Protein AF-A0A2M7FEZ9-F1 (afdb_monomer)

Radius of gyration: 29.25 Å; Cα contacts (8 Å, |Δi|>4): 81; chains: 1; bounding box: 64×95×63 Å

pLDDT: mean 70.61, std 19.18, range [36.97, 94.56]

Foldseek 3Di:
DDDDDDDDDDDDDDDDDDDDDDDDDDDDDDDDDDDDDDDDDDDDPPVPDLVNVLVVVVVVLVPDDDDDDDPDDPDDVPPDLVNDDALDDADDADADDDPSLLVVLLLQQLSDALVNSVVVSVCRNVDDNVRSVVSSVVSVVRVVVLVVCCVVCVPSSVVSRVNSNVSRVVVRVVPVVVVVVVVVVVVVVVVCVVVVVD

Secondary structure (DSSP, 8-state):
-------------------------------------------------HHHHHHHHHHHHHTSPPPPP-----------TTT---S--PPP-S--S-HHHHHHHHHH-SS--HHHHHHHHHHGGG--HHHHHHHHHHHHHHHHHHHHHTTT-HHHHHHHHHHHHHHHHHHHHHHHHHHHHHHHHHHHHHHHHHTT--

Solvent-accessible surface area (backbone atoms only — not comparable to full-atom values): 12996 Å² total; per-residue (Å²): 137,83,86,85,82,91,84,90,84,89,88,83,83,84,88,82,89,85,88,88,86,86,82,89,80,91,79,87,81,82,86,82,89,83,88,82,81,91,77,89,76,79,87,79,84,69,83,67,50,74,67,55,52,38,56,46,50,54,53,54,59,74,70,55,83,85,83,80,80,88,76,85,72,91,68,62,94,73,65,49,79,87,70,60,80,75,80,71,74,82,63,85,57,86,61,88,75,63,62,69,59,48,51,51,42,58,50,67,34,70,71,59,48,60,70,56,50,51,51,51,57,72,42,50,56,78,49,51,57,70,54,52,53,52,50,50,49,51,41,53,53,48,52,54,53,50,64,56,44,35,78,80,39,46,71,62,48,41,51,42,53,54,53,28,48,51,40,44,56,49,48,44,58,44,55,60,50,50,55,52,51,52,52,53,50,54,51,52,50,53,50,36,56,75,68,67,75,113

Mean predicted aligned error: 18.32 Å

Sequence (198 aa):
MADDQQQTTQASEESNQAPQNIQSGMSTGASPVGTGGGAQQGDGSAAQTDEQEADRRVQEFLKSTPPPEPRGSAYKHTEDFSTFATAVALPGHTTIFDEKYFLYLFAGSLVLSLPEKKEILGRIPQLSQFQIDELIKILEEEKQKFDLLENEHPEQIQKMRVETKRDWDILEMEIPKQAASENANNEAEEIRKKLGLA

Structure (mmCIF, N/CA/C/O backbone):
data_AF-A0A2M7FEZ9-F1
#
_entry.id   AF-A0A2M7FEZ9-F1
#
loop_
_atom_site.group_PDB
_atom_site.id
_atom_site.type_symbol
_atom_site.label_atom_id
_atom_site.label_alt_id
_atom_site.label_comp_id
_atom_site.label_asym_id
_atom_site.label_entity_id
_atom_site.label_seq_id
_atom_site.pdbx_PDB_ins_code
_atom_site.Cartn_x
_atom_site.Cartn_y
_atom_site.Cartn_z
_atom_site.occupancy
_atom_site.B_iso_or_equiv
_atom_site.auth_seq_id
_atom_site.auth_comp_id
_atom_site.auth_asym_id
_atom_site.auth_atom_id
_atom_site.pdbx_PDB_model_num
ATOM 1 N N . MET A 1 1 ? 10.017 -63.566 42.898 1.00 39.56 1 MET A N 1
ATOM 2 C CA . MET A 1 1 ? 11.058 -64.296 42.148 1.00 39.56 1 MET A CA 1
ATOM 3 C C . MET A 1 1 ? 11.490 -63.350 41.049 1.00 39.56 1 MET A C 1
ATOM 5 O O . MET A 1 1 ? 10.703 -63.120 40.146 1.00 39.56 1 MET A O 1
ATOM 9 N N . ALA A 1 2 ? 12.441 -62.484 41.388 1.00 42.56 2 ALA A N 1
ATOM 10 C CA . ALA A 1 2 ? 13.884 -62.676 41.165 1.00 42.56 2 ALA A CA 1
ATOM 11 C C . ALA A 1 2 ? 14.206 -62.018 39.814 1.00 42.56 2 ALA A C 1
ATOM 13 O O . ALA A 1 2 ? 13.676 -62.448 38.798 1.00 42.56 2 ALA A O 1
ATOM 14 N N . ASP A 1 3 ? 14.732 -60.798 39.803 1.00 46.56 3 ASP A N 1
ATOM 15 C CA . ASP A 1 3 ? 16.127 -60.405 40.069 1.00 46.56 3 ASP A CA 1
ATOM 16 C C . ASP A 1 3 ? 16.814 -60.099 38.732 1.00 46.56 3 ASP A C 1
ATOM 18 O O . ASP A 1 3 ? 16.565 -60.764 37.729 1.00 46.56 3 ASP A O 1
ATOM 22 N N . ASP A 1 4 ? 17.710 -59.116 38.800 1.00 54.34 4 ASP A N 1
ATOM 23 C CA . ASP A 1 4 ? 18.990 -59.057 38.088 1.00 54.34 4 ASP A CA 1
ATOM 24 C C . ASP A 1 4 ? 19.235 -57.969 37.008 1.00 54.34 4 ASP A C 1
ATOM 26 O O . ASP A 1 4 ? 18.902 -58.107 35.835 1.00 54.34 4 ASP A O 1
ATOM 30 N N . GLN A 1 5 ? 19.884 -56.897 37.503 1.00 49.41 5 GLN A N 1
ATOM 31 C CA . GLN A 1 5 ? 21.116 -56.224 37.025 1.00 49.41 5 GLN A CA 1
ATOM 32 C C . GLN A 1 5 ? 21.107 -55.525 35.646 1.00 49.41 5 GLN A C 1
ATOM 34 O O . GLN A 1 5 ? 20.912 -56.133 34.606 1.00 49.41 5 GLN A O 1
ATOM 39 N N . GLN A 1 6 ? 21.217 -54.189 35.550 1.00 56.00 6 GLN A N 1
ATOM 40 C CA . GLN A 1 6 ? 22.370 -53.291 35.809 1.00 56.00 6 GLN A CA 1
ATOM 41 C C . GLN A 1 6 ? 23.677 -53.634 35.065 1.00 56.00 6 GLN 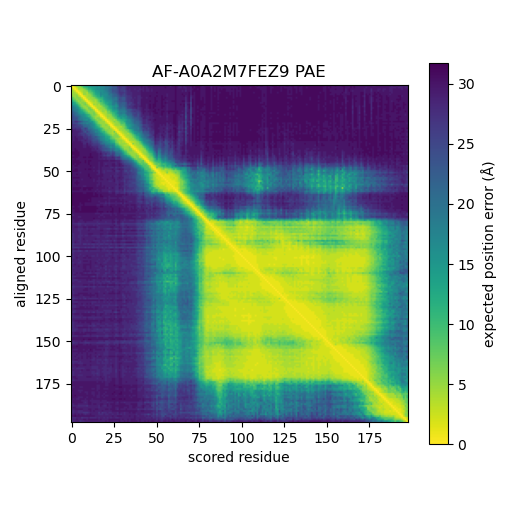A C 1
ATOM 43 O O . GLN A 1 6 ? 24.349 -54.598 35.409 1.00 56.00 6 GLN A O 1
ATOM 48 N N . GLN A 1 7 ? 24.080 -52.747 34.140 1.00 53.59 7 GLN A N 1
ATOM 49 C CA . GLN A 1 7 ? 25.462 -52.314 33.829 1.00 53.59 7 GLN A CA 1
ATOM 50 C C . GLN A 1 7 ? 25.365 -51.112 32.860 1.00 53.59 7 GLN A C 1
ATOM 52 O O . GLN A 1 7 ? 24.657 -51.183 31.863 1.00 53.59 7 GLN A O 1
ATOM 57 N N . THR A 1 8 ? 25.784 -49.900 33.243 1.00 48.91 8 THR A N 1
ATOM 58 C CA . THR A 1 8 ? 27.166 -49.369 33.272 1.00 48.91 8 THR A CA 1
ATOM 59 C C . THR A 1 8 ? 27.753 -49.144 31.880 1.00 48.91 8 THR A C 1
ATOM 61 O O . THR A 1 8 ? 28.151 -50.094 31.224 1.00 48.91 8 THR A O 1
ATOM 64 N N . THR A 1 9 ? 27.919 -47.866 31.522 1.00 54.75 9 THR A N 1
ATOM 65 C CA . THR A 1 9 ? 29.228 -47.307 31.135 1.00 54.75 9 THR A CA 1
ATOM 66 C C . THR A 1 9 ? 29.235 -45.804 31.410 1.00 54.75 9 THR A C 1
ATOM 68 O O . THR A 1 9 ? 28.528 -45.031 30.769 1.00 54.75 9 THR A O 1
ATOM 71 N N . GLN A 1 10 ? 30.022 -45.430 32.418 1.00 47.09 10 GLN A N 1
ATOM 72 C CA . GLN A 1 10 ? 30.628 -44.114 32.596 1.00 47.09 10 GLN A CA 1
ATOM 73 C C . GLN A 1 10 ? 31.884 -44.013 31.722 1.00 47.09 10 GLN A C 1
ATOM 75 O O . GLN A 1 10 ? 32.529 -45.037 31.500 1.00 47.09 10 GLN A O 1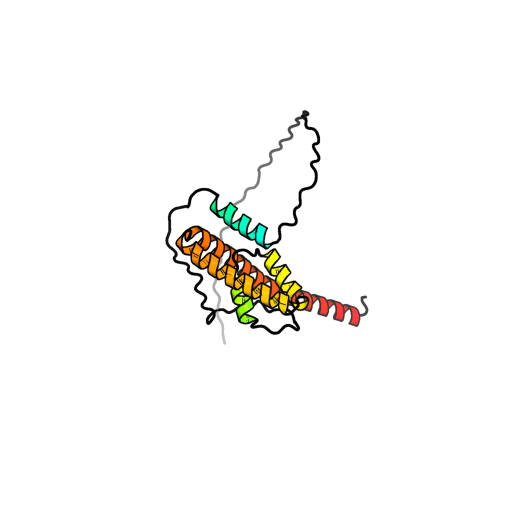
ATOM 80 N N . ALA A 1 11 ? 32.231 -42.780 31.343 1.00 52.06 11 ALA A N 1
ATOM 81 C CA . ALA A 1 11 ? 33.574 -42.188 31.187 1.00 52.06 11 ALA A CA 1
ATOM 82 C C . ALA A 1 11 ? 33.542 -41.208 30.002 1.00 52.06 11 ALA A C 1
ATOM 84 O O . ALA A 1 11 ? 32.831 -41.475 29.041 1.00 52.06 11 ALA A O 1
ATOM 85 N N . SER A 1 12 ? 34.291 -40.116 29.891 1.00 48.78 12 SER A N 1
ATOM 86 C CA . SER A 1 12 ? 35.151 -39.249 30.719 1.00 48.78 12 SER A CA 1
ATOM 87 C C . SER A 1 12 ? 35.721 -38.206 29.720 1.00 48.78 12 SER A C 1
ATOM 89 O O . SER A 1 12 ? 35.420 -38.310 28.537 1.00 48.78 12 SER A O 1
ATOM 91 N N . GLU A 1 13 ? 36.573 -37.277 30.176 1.00 54.00 13 GLU A N 1
ATOM 92 C CA . GLU A 1 13 ? 37.260 -36.178 29.442 1.00 54.00 13 GLU A CA 1
ATOM 93 C C . GLU A 1 13 ? 36.454 -34.869 29.489 1.00 54.00 13 GLU A C 1
ATOM 95 O O . GLU A 1 13 ? 35.495 -34.673 28.755 1.00 54.00 13 GLU A O 1
ATOM 100 N N . GLU A 1 14 ? 36.645 -33.934 30.422 1.00 44.28 14 GLU A N 1
ATOM 101 C CA . GLU A 1 14 ? 37.819 -33.400 31.137 1.00 44.28 14 GLU A CA 1
ATOM 102 C C . GLU A 1 14 ? 38.874 -32.698 30.261 1.00 44.28 14 GLU A C 1
ATOM 104 O O . GLU A 1 14 ? 39.523 -33.303 29.416 1.00 44.28 14 GLU A O 1
ATOM 109 N N . SER A 1 15 ? 39.099 -31.426 30.622 1.00 44.41 15 SER A N 1
ATOM 110 C CA . SER A 1 15 ? 40.274 -30.583 30.365 1.00 44.41 15 SER A CA 1
ATOM 111 C C . SER A 1 15 ? 40.301 -29.774 29.056 1.00 44.41 15 SER A C 1
ATOM 113 O O . SER A 1 15 ? 40.458 -30.315 27.971 1.00 44.41 15 SER A O 1
ATOM 115 N N . ASN A 1 16 ? 40.275 -28.435 29.134 1.00 47.28 16 ASN A N 1
ATOM 116 C CA . ASN A 1 16 ? 41.497 -27.694 29.468 1.00 47.28 16 ASN A CA 1
ATOM 117 C C . ASN A 1 16 ? 41.256 -26.187 29.711 1.00 47.28 16 ASN A C 1
ATOM 119 O O . ASN A 1 16 ? 40.404 -25.553 29.094 1.00 47.28 16 ASN A O 1
ATOM 123 N N . GLN A 1 17 ? 42.046 -25.633 30.629 1.00 44.25 17 GLN A N 1
ATOM 124 C CA . GLN A 1 17 ? 42.119 -24.226 31.037 1.00 44.25 17 GLN A CA 1
ATOM 125 C C . GLN A 1 17 ? 42.827 -23.338 29.998 1.00 44.25 17 GLN A C 1
ATOM 127 O O . GLN A 1 17 ? 43.758 -23.796 29.344 1.00 44.25 17 GLN A O 1
ATOM 132 N N . ALA A 1 18 ? 42.498 -22.039 29.960 1.00 46.28 18 ALA A N 1
ATOM 133 C CA . ALA A 1 18 ? 43.394 -20.959 30.426 1.00 46.28 18 ALA A CA 1
ATOM 134 C C . ALA A 1 18 ? 42.791 -19.549 30.188 1.00 46.28 18 ALA A C 1
ATOM 136 O O . ALA A 1 18 ? 42.206 -19.304 29.133 1.00 46.28 18 ALA A O 1
ATOM 137 N N . PRO A 1 19 ? 42.954 -18.604 31.137 1.00 63.44 19 PRO A N 1
ATOM 138 C CA . PRO A 1 19 ? 42.635 -17.184 30.980 1.00 63.44 19 PRO A CA 1
ATOM 139 C C . PRO A 1 19 ? 43.884 -16.340 30.637 1.00 63.44 19 PRO A C 1
ATOM 141 O O . PRO A 1 19 ? 44.995 -16.863 30.624 1.00 63.44 19 PRO A O 1
ATOM 144 N N . GLN A 1 20 ? 43.670 -15.018 30.510 1.00 46.47 20 GLN A N 1
ATOM 145 C CA . GLN A 1 20 ? 44.625 -13.884 30.492 1.00 46.47 20 GLN A CA 1
ATOM 146 C C . GLN A 1 20 ? 44.854 -13.246 29.108 1.00 46.47 20 GLN A C 1
ATOM 148 O O . GLN A 1 20 ? 45.553 -13.798 28.268 1.00 46.47 20 GLN A O 1
ATOM 153 N N . ASN A 1 21 ? 44.390 -12.002 28.936 1.00 45.38 21 ASN A N 1
ATOM 154 C CA . ASN A 1 21 ? 45.328 -10.917 28.644 1.00 45.38 21 ASN A CA 1
ATOM 155 C C . ASN A 1 21 ? 44.764 -9.555 29.088 1.00 45.38 21 ASN A C 1
ATOM 157 O O . ASN A 1 21 ? 43.693 -9.133 28.658 1.00 45.38 21 ASN A O 1
ATOM 161 N N . ILE A 1 22 ? 45.518 -8.889 29.958 1.00 50.81 22 ILE A N 1
ATOM 162 C CA . ILE A 1 22 ? 45.358 -7.502 30.388 1.00 50.81 22 ILE A CA 1
ATOM 163 C C . ILE A 1 22 ? 46.328 -6.689 29.536 1.00 50.81 22 ILE A C 1
ATOM 165 O O . ILE A 1 22 ? 47.523 -6.967 29.591 1.00 50.81 22 ILE A O 1
ATOM 169 N N . GLN A 1 23 ? 45.880 -5.631 28.852 1.00 48.75 23 GLN A N 1
ATOM 170 C CA . GLN A 1 23 ? 46.795 -4.516 28.609 1.00 48.75 23 GLN A CA 1
ATOM 171 C C . GLN A 1 23 ? 46.099 -3.160 28.523 1.00 48.75 23 GLN A C 1
ATOM 173 O O . GLN A 1 23 ? 45.299 -2.872 27.637 1.00 48.75 23 GLN A O 1
ATOM 178 N N . SER A 1 24 ? 46.472 -2.339 29.498 1.00 49.28 24 SER A N 1
ATOM 179 C CA . SER A 1 24 ? 46.269 -0.906 29.614 1.00 49.28 24 SER A CA 1
ATOM 180 C C . SER A 1 24 ? 46.790 -0.129 28.405 1.00 49.28 24 SER A C 1
ATOM 182 O O . SER A 1 24 ? 47.859 -0.424 27.875 1.00 49.28 24 SER A O 1
ATOM 184 N N . GLY A 1 25 ? 46.092 0.956 28.077 1.00 44.44 25 GLY A N 1
ATOM 185 C CA . GLY A 1 25 ? 46.568 1.999 27.175 1.00 44.44 25 GLY A CA 1
ATOM 186 C C . GLY A 1 25 ? 45.874 3.323 27.472 1.00 44.44 25 GLY A C 1
ATOM 187 O O . GLY A 1 25 ? 44.939 3.705 26.781 1.00 44.44 25 GLY A O 1
ATOM 188 N N . MET A 1 26 ? 46.323 4.015 28.521 1.00 49.19 26 MET A N 1
ATOM 189 C CA . MET A 1 26 ? 46.139 5.462 28.637 1.00 49.19 26 MET A CA 1
ATOM 190 C C . MET A 1 26 ? 47.028 6.132 27.584 1.00 49.19 26 MET A C 1
ATOM 192 O O . MET A 1 26 ? 48.232 5.886 27.569 1.00 49.19 26 MET A O 1
ATOM 196 N N . SER A 1 27 ? 46.470 7.002 26.743 1.00 55.84 27 SER A N 1
ATOM 197 C CA . SER A 1 27 ? 47.266 8.025 26.064 1.00 55.84 27 SER A CA 1
ATOM 198 C C . SER A 1 27 ? 46.452 9.299 25.876 1.00 55.84 27 SER A C 1
ATOM 200 O O . SER A 1 27 ? 45.392 9.323 25.255 1.00 55.84 27 SER A O 1
ATOM 202 N N . THR A 1 28 ? 46.981 10.341 26.497 1.00 58.78 28 THR A N 1
ATOM 203 C CA . THR A 1 28 ? 46.600 11.747 26.461 1.00 58.78 28 THR A CA 1
ATOM 204 C C . THR A 1 28 ? 46.880 12.370 25.096 1.00 58.78 28 THR A C 1
ATOM 206 O O . THR A 1 28 ? 47.939 12.120 24.523 1.00 58.78 28 THR A O 1
ATOM 209 N N . GLY A 1 29 ? 46.031 13.286 24.632 1.00 41.97 29 GLY A N 1
ATOM 210 C CA . GLY A 1 29 ? 46.386 14.138 23.497 1.00 41.97 29 GLY A CA 1
ATOM 211 C C . GLY A 1 29 ? 45.327 15.182 23.192 1.00 41.97 29 GLY A C 1
ATOM 212 O O . GLY A 1 29 ? 44.254 14.854 22.712 1.00 41.97 29 GLY A O 1
ATOM 213 N N . ALA A 1 30 ? 45.642 16.428 23.524 1.00 42.06 30 ALA A N 1
ATOM 214 C CA . ALA A 1 30 ? 44.802 17.605 23.398 1.00 42.06 30 ALA A CA 1
ATOM 215 C C . ALA A 1 30 ? 44.477 18.008 21.945 1.00 42.06 30 ALA A C 1
ATOM 217 O O . ALA A 1 30 ? 45.169 17.634 21.000 1.00 42.06 30 ALA A O 1
ATOM 218 N N . SER A 1 31 ? 43.429 18.829 21.835 1.00 46.53 31 SER A N 1
ATOM 219 C CA . SER A 1 31 ? 42.925 19.564 20.667 1.00 46.53 31 SER A CA 1
ATOM 220 C C . SER A 1 31 ? 44.004 20.303 19.856 1.00 46.53 31 SER A C 1
ATOM 222 O O . SER A 1 31 ? 45.073 20.618 20.382 1.00 46.53 31 SER A O 1
ATOM 224 N N . PRO A 1 32 ? 43.679 20.729 18.619 1.00 54.25 32 PRO A N 1
ATOM 225 C CA . PRO A 1 32 ? 43.271 22.132 18.484 1.00 54.25 32 PRO A CA 1
ATOM 226 C C . PRO A 1 32 ? 42.167 22.425 17.445 1.00 54.25 32 PRO A C 1
ATOM 228 O O . PRO A 1 32 ? 42.079 21.816 16.388 1.00 54.25 32 PRO A O 1
ATOM 231 N N . VAL A 1 33 ? 41.353 23.415 17.824 1.00 49.81 33 VAL A N 1
ATOM 232 C CA . VAL A 1 33 ? 40.799 24.554 17.065 1.00 49.81 33 VAL A CA 1
ATOM 233 C C . VAL A 1 33 ? 40.718 24.485 15.522 1.00 49.81 33 VAL A C 1
ATOM 235 O O . VAL A 1 33 ? 41.714 24.324 14.825 1.00 49.81 33 VAL A O 1
ATOM 238 N N . GLY A 1 34 ? 39.525 24.773 14.995 1.00 41.41 34 GLY A N 1
ATOM 239 C CA . GLY A 1 34 ? 39.291 25.178 13.602 1.00 41.41 34 GLY A CA 1
ATOM 240 C C . GLY A 1 34 ? 37.789 25.191 13.290 1.00 41.41 34 GLY A C 1
ATOM 241 O O . GLY A 1 34 ? 37.184 24.135 13.210 1.00 41.41 34 GLY A O 1
ATOM 242 N N . THR A 1 35 ? 37.106 26.336 13.372 1.00 41.91 35 THR A N 1
ATOM 243 C CA . THR A 1 35 ? 36.870 27.299 12.271 1.00 41.91 35 THR A CA 1
ATOM 244 C C . THR A 1 35 ? 35.578 27.003 11.499 1.00 41.91 35 THR A C 1
ATOM 246 O O . THR A 1 35 ? 35.435 25.946 10.902 1.00 41.91 35 THR A O 1
ATOM 249 N N . GLY A 1 36 ? 34.689 28.005 11.451 1.00 40.25 36 GLY A N 1
ATOM 250 C CA . GLY A 1 36 ? 33.499 28.065 10.591 1.00 40.25 36 GLY A CA 1
ATOM 251 C C . GLY A 1 36 ? 32.216 28.039 11.424 1.00 40.25 36 GLY A C 1
ATOM 252 O O . GLY A 1 36 ? 31.810 26.988 11.889 1.00 40.25 36 GLY A O 1
ATOM 253 N N . GLY A 1 37 ? 31.575 29.156 11.762 1.00 39.09 37 GLY A N 1
ATOM 254 C CA . GLY A 1 37 ? 31.241 30.261 10.867 1.00 39.09 37 GLY A CA 1
ATOM 255 C C . GLY A 1 37 ? 29.864 29.969 10.284 1.00 39.09 37 GLY A C 1
ATOM 256 O O . GLY A 1 37 ? 29.754 29.300 9.263 1.00 39.09 37 GLY A O 1
ATOM 257 N N . GLY A 1 38 ? 28.827 30.406 11.000 1.00 41.25 38 GLY A N 1
ATOM 258 C CA . GLY A 1 38 ? 27.440 30.202 10.617 1.00 41.25 38 GLY A CA 1
ATOM 259 C C . GLY A 1 38 ? 27.110 30.840 9.273 1.00 41.25 38 GLY A C 1
ATOM 260 O O . GLY A 1 38 ? 27.462 31.986 9.006 1.00 41.25 38 GLY A O 1
ATOM 261 N N . ALA A 1 39 ? 26.366 30.096 8.467 1.00 43.09 39 ALA A N 1
ATOM 262 C CA . ALA A 1 39 ? 25.491 30.638 7.448 1.00 43.09 39 ALA A CA 1
ATOM 263 C C . ALA A 1 39 ? 24.158 29.905 7.587 1.00 43.09 39 ALA A C 1
ATOM 265 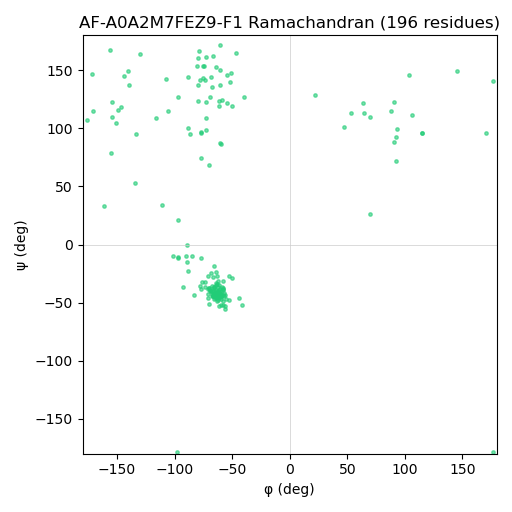O O . ALA A 1 39 ? 23.964 28.791 7.111 1.00 43.09 39 ALA A O 1
ATOM 266 N N . GLN A 1 40 ? 23.265 30.548 8.328 1.00 42.72 40 GLN A N 1
ATOM 267 C CA . GLN A 1 40 ? 21.849 30.251 8.357 1.00 42.72 40 GLN A CA 1
ATOM 268 C C . GLN A 1 40 ? 21.260 30.750 7.030 1.00 42.72 40 GLN A C 1
ATOM 270 O O . GLN A 1 40 ? 21.033 31.943 6.853 1.00 42.72 40 GLN A O 1
ATOM 275 N N . GLN A 1 41 ? 21.075 29.835 6.082 1.00 40.31 41 GLN A N 1
ATOM 276 C CA . GLN A 1 41 ? 20.067 29.935 5.027 1.00 40.31 41 GLN A CA 1
ATOM 277 C C . GLN A 1 41 ? 18.983 28.932 5.450 1.00 40.31 41 GLN A C 1
ATOM 279 O O . GLN A 1 41 ? 19.279 27.764 5.658 1.00 40.31 41 GLN A O 1
ATOM 284 N N . GLY A 1 42 ? 17.758 29.324 5.777 1.00 36.97 42 GLY A N 1
ATOM 285 C CA . GLY A 1 42 ? 16.975 30.340 5.091 1.00 36.97 42 GLY A CA 1
ATOM 286 C C . GLY A 1 42 ? 16.125 29.637 4.045 1.00 36.97 42 GLY A C 1
ATOM 287 O O . GLY A 1 42 ? 16.437 29.711 2.867 1.00 36.97 42 GLY A O 1
ATOM 288 N N . ASP A 1 43 ? 15.126 28.920 4.557 1.00 41.69 43 ASP A N 1
ATOM 289 C CA . ASP A 1 43 ? 13.797 28.721 3.985 1.00 41.69 43 ASP A CA 1
ATOM 290 C C . ASP A 1 43 ? 13.703 28.353 2.496 1.00 41.69 43 ASP A C 1
ATOM 292 O O . ASP A 1 43 ? 13.777 29.183 1.590 1.00 41.69 43 ASP A O 1
ATOM 296 N N . GLY A 1 44 ? 13.481 27.063 2.275 1.00 40.09 44 GLY A N 1
ATOM 297 C CA . GLY A 1 44 ? 13.122 26.492 0.989 1.00 40.09 44 GLY A CA 1
ATOM 298 C C . GLY A 1 44 ? 12.502 25.111 1.155 1.00 40.09 44 GLY A C 1
ATOM 299 O O . GLY A 1 44 ? 12.708 24.256 0.301 1.00 40.09 44 GLY A O 1
ATOM 300 N N . SER A 1 45 ? 11.769 24.862 2.248 1.00 40.88 45 SER A N 1
ATOM 301 C CA . SER A 1 45 ? 10.876 23.702 2.315 1.00 40.88 45 SER A CA 1
ATOM 302 C C . SER A 1 45 ? 9.635 24.043 1.504 1.00 40.88 45 SER A C 1
ATOM 304 O O . SER A 1 45 ? 8.567 24.334 2.038 1.00 40.88 45 SER A O 1
ATOM 306 N N . ALA A 1 46 ? 9.796 24.028 0.180 1.00 46.97 46 ALA A N 1
ATOM 307 C CA . ALA A 1 46 ? 8.685 23.687 -0.681 1.00 46.97 46 ALA A CA 1
ATOM 308 C C . ALA A 1 46 ? 8.121 22.383 -0.116 1.00 46.97 46 ALA A C 1
ATOM 310 O O . ALA A 1 46 ? 8.857 21.406 0.026 1.00 46.97 46 ALA A O 1
ATOM 311 N N . ALA A 1 47 ? 6.857 22.407 0.294 1.00 49.38 47 ALA A N 1
ATOM 312 C CA . ALA A 1 47 ? 6.110 21.200 0.575 1.00 49.38 47 ALA A CA 1
ATOM 313 C C . ALA A 1 47 ? 6.077 20.392 -0.731 1.00 49.38 47 ALA A C 1
ATOM 315 O O . ALA A 1 47 ? 5.191 20.580 -1.562 1.00 49.38 47 ALA A O 1
ATOM 316 N N . GLN A 1 48 ? 7.117 19.585 -0.954 1.00 46.31 48 GLN A N 1
ATOM 317 C CA . GLN A 1 48 ? 7.093 18.505 -1.920 1.00 46.31 48 GLN A CA 1
ATOM 318 C C . GLN A 1 48 ? 5.988 17.586 -1.434 1.00 46.31 48 GLN A C 1
ATOM 320 O O . GLN A 1 48 ? 6.014 17.113 -0.299 1.00 46.31 48 GLN A O 1
ATOM 325 N N . THR A 1 49 ? 4.975 17.416 -2.268 1.00 52.47 49 THR A N 1
ATOM 326 C CA . THR A 1 49 ? 3.978 16.382 -2.043 1.00 52.47 49 THR A CA 1
ATOM 327 C C . THR A 1 49 ? 4.687 15.030 -2.048 1.00 52.47 49 THR A C 1
ATOM 329 O O . THR A 1 49 ? 5.702 14.866 -2.730 1.00 52.47 49 THR A O 1
ATOM 332 N N . ASP A 1 50 ? 4.162 14.061 -1.302 1.00 48.34 50 ASP A N 1
ATOM 333 C CA . ASP A 1 50 ? 4.748 12.717 -1.186 1.00 48.34 50 ASP A CA 1
ATOM 334 C C . ASP A 1 50 ? 4.989 12.064 -2.570 1.00 48.34 50 ASP A C 1
ATOM 336 O O . ASP A 1 50 ? 5.943 11.313 -2.765 1.00 48.34 50 ASP A O 1
ATOM 340 N N . GLU A 1 51 ? 4.206 12.455 -3.582 1.00 47.56 51 GLU A N 1
ATOM 341 C CA . GLU A 1 51 ? 4.370 12.070 -4.992 1.00 47.56 51 GLU A CA 1
ATOM 342 C C . GLU A 1 51 ? 5.658 12.605 -5.651 1.00 47.56 51 GLU A C 1
ATOM 344 O O . GLU A 1 51 ? 6.285 11.918 -6.455 1.00 47.56 51 GLU A O 1
ATOM 349 N N . GLN A 1 52 ? 6.095 13.824 -5.322 1.00 51.84 52 GLN A N 1
ATOM 350 C CA . GLN A 1 52 ? 7.332 14.392 -5.875 1.00 51.84 52 GLN A CA 1
ATOM 351 C C . GLN A 1 52 ? 8.578 13.791 -5.225 1.00 51.84 52 GLN A C 1
ATOM 353 O O . GLN A 1 52 ? 9.618 13.667 -5.875 1.00 51.84 52 GLN A O 1
ATOM 358 N N . GLU A 1 53 ? 8.484 13.422 -3.948 1.00 57.94 53 GLU A N 1
ATOM 359 C CA . GLU A 1 53 ? 9.553 12.716 -3.241 1.00 57.94 53 GLU A CA 1
ATOM 360 C C . GLU A 1 53 ? 9.706 11.289 -3.787 1.00 57.94 53 GLU A C 1
ATOM 362 O O . GLU A 1 53 ? 10.823 10.840 -4.041 1.00 57.94 53 GLU A O 1
ATOM 367 N N . ALA A 1 54 ? 8.593 10.613 -4.077 1.00 52.25 54 ALA A N 1
ATOM 368 C CA . ALA A 1 54 ? 8.557 9.316 -4.744 1.00 52.25 54 ALA A CA 1
ATOM 369 C C . ALA A 1 54 ? 9.267 9.316 -6.106 1.00 52.25 54 ALA A C 1
ATOM 371 O O . ALA A 1 54 ? 10.210 8.548 -6.323 1.00 52.25 54 ALA A O 1
ATOM 372 N N . ASP A 1 55 ? 8.867 10.221 -7.002 1.00 58.91 55 ASP A N 1
ATOM 373 C CA . ASP A 1 55 ? 9.468 10.352 -8.332 1.00 58.91 55 ASP A CA 1
ATOM 374 C C . ASP A 1 55 ? 10.957 10.695 -8.243 1.00 58.91 55 ASP A C 1
ATOM 376 O O . ASP A 1 55 ? 11.783 10.185 -9.008 1.00 58.91 55 ASP A O 1
ATOM 380 N N . ARG A 1 56 ? 11.336 11.535 -7.275 1.00 67.31 56 ARG A N 1
ATOM 381 C CA . ARG A 1 56 ? 12.735 11.865 -7.023 1.00 67.31 56 ARG A CA 1
ATOM 382 C C . ARG A 1 56 ? 13.519 10.655 -6.528 1.00 67.31 56 ARG A C 1
ATOM 384 O O . ARG A 1 56 ? 14.625 10.451 -7.016 1.00 67.31 56 ARG A O 1
ATOM 391 N N . ARG A 1 57 ? 12.973 9.839 -5.624 1.00 64.69 57 ARG A N 1
ATOM 392 C CA . ARG A 1 57 ? 13.623 8.612 -5.129 1.00 64.69 57 ARG A CA 1
ATOM 393 C C . ARG A 1 57 ? 13.844 7.609 -6.253 1.00 64.69 57 ARG A C 1
ATOM 395 O O . ARG A 1 57 ? 14.946 7.075 -6.365 1.00 64.69 57 ARG A O 1
ATOM 402 N N . VAL A 1 58 ? 12.860 7.433 -7.137 1.00 63.50 58 VAL A N 1
ATOM 403 C CA . VAL A 1 58 ? 13.016 6.628 -8.357 1.00 63.50 58 VAL A CA 1
ATOM 404 C C . VAL A 1 58 ? 14.136 7.207 -9.222 1.00 63.50 58 VAL A C 1
ATOM 406 O O . VAL A 1 58 ? 15.089 6.506 -9.554 1.00 63.50 58 VAL A O 1
ATOM 409 N N . GLN A 1 59 ? 14.102 8.505 -9.524 1.00 64.12 59 GLN A N 1
ATOM 410 C CA . GLN A 1 59 ? 15.128 9.139 -10.352 1.00 64.12 59 GLN A CA 1
ATOM 411 C C . GLN A 1 59 ? 16.532 9.144 -9.737 1.00 64.12 59 GLN A C 1
ATOM 413 O O . GLN A 1 59 ? 17.515 9.071 -10.470 1.00 64.12 59 GLN A O 1
ATOM 418 N N . GLU A 1 60 ? 16.657 9.272 -8.422 1.00 64.94 60 GLU A N 1
ATOM 419 C CA . GLU A 1 60 ? 17.931 9.283 -7.703 1.00 64.94 60 GLU A CA 1
ATOM 420 C C . GLU A 1 60 ? 18.538 7.877 -7.638 1.00 64.94 60 GLU A C 1
ATOM 422 O O . GLU A 1 60 ? 19.744 7.710 -7.838 1.00 64.94 60 GLU A O 1
ATOM 427 N N . PHE A 1 61 ? 17.695 6.853 -7.491 1.00 58.41 61 PHE A N 1
ATOM 428 C CA . PHE A 1 61 ? 18.102 5.454 -7.571 1.00 58.41 61 PHE A CA 1
ATOM 429 C C . PHE A 1 61 ? 18.548 5.057 -8.988 1.00 58.41 61 PHE A C 1
ATOM 431 O O . PHE A 1 61 ? 19.573 4.393 -9.141 1.00 58.41 61 PHE A O 1
ATOM 438 N N . LEU A 1 62 ? 17.852 5.534 -10.030 1.00 59.00 62 LEU A N 1
ATOM 439 C CA . LEU A 1 62 ? 18.237 5.331 -11.435 1.00 59.00 62 LEU A CA 1
ATOM 440 C C . LEU A 1 62 ? 19.578 6.005 -11.802 1.00 59.00 62 LEU A C 1
ATOM 442 O O . LEU A 1 62 ? 20.235 5.582 -12.751 1.00 59.00 62 LEU A O 1
ATOM 446 N N . LYS A 1 63 ? 19.996 7.048 -11.067 1.00 64.94 63 LYS A N 1
ATOM 447 C CA . LYS A 1 63 ? 21.215 7.839 -11.338 1.00 64.94 63 LYS A CA 1
ATOM 448 C C . LYS A 1 63 ? 22.485 7.315 -10.649 1.00 64.94 63 LYS A C 1
ATOM 450 O O . LYS A 1 63 ? 23.571 7.796 -10.975 1.00 64.94 63 LYS A O 1
ATOM 455 N N . SER A 1 64 ? 22.389 6.352 -9.728 1.00 46.75 64 SER A N 1
ATOM 456 C CA . SER A 1 64 ? 23.559 5.743 -9.068 1.00 46.75 64 SER A CA 1
ATOM 457 C C . SER A 1 64 ? 24.115 4.537 -9.860 1.00 46.75 64 SER A C 1
ATOM 459 O O . SER A 1 64 ? 23.373 3.803 -10.499 1.00 46.75 64 SER A O 1
ATOM 461 N N . THR A 1 65 ? 25.444 4.385 -9.854 1.00 51.09 65 THR A N 1
ATOM 462 C CA . THR A 1 65 ? 26.365 3.615 -10.738 1.00 51.09 65 THR A CA 1
ATOM 463 C C . THR A 1 65 ? 26.178 2.069 -10.828 1.00 51.09 65 THR A C 1
ATOM 465 O O . THR A 1 65 ? 25.357 1.517 -10.102 1.00 51.09 65 THR A O 1
ATOM 468 N N . PRO A 1 66 ? 26.882 1.359 -11.759 1.00 58.56 66 PRO A N 1
ATOM 469 C CA . PRO A 1 66 ? 26.334 0.315 -12.640 1.00 58.56 66 PRO A CA 1
ATOM 470 C C . PRO A 1 66 ? 26.130 -1.069 -11.988 1.00 58.56 66 PRO A C 1
ATOM 472 O O . PRO A 1 66 ? 26.662 -1.332 -10.906 1.00 58.56 66 PRO A O 1
ATOM 475 N N . PRO A 1 67 ? 25.389 -1.972 -12.662 1.00 60.75 67 PRO A N 1
ATOM 476 C CA . PRO A 1 67 ? 24.853 -3.184 -12.058 1.00 60.75 67 PRO A CA 1
ATOM 477 C C . PRO A 1 67 ? 25.912 -4.280 -11.848 1.00 60.75 67 PRO A C 1
ATOM 479 O O . PRO A 1 67 ? 26.785 -4.461 -12.702 1.00 60.75 67 PRO A O 1
ATOM 482 N N . PRO A 1 68 ? 25.843 -5.057 -10.752 1.00 53.78 68 PRO A N 1
ATOM 483 C CA . PRO A 1 68 ? 26.522 -6.346 -10.676 1.00 53.78 68 PRO A CA 1
ATOM 484 C C . PRO A 1 68 ? 25.878 -7.350 -11.650 1.00 53.78 68 PRO A C 1
ATOM 486 O O . PRO A 1 68 ? 24.658 -7.446 -11.717 1.00 53.78 68 PRO A O 1
ATOM 489 N N . GLU A 1 69 ? 26.708 -8.103 -12.382 1.00 44.78 69 GLU A N 1
ATOM 490 C CA . GLU A 1 69 ? 26.288 -9.040 -13.437 1.00 44.78 69 GLU A CA 1
ATOM 491 C C . GLU A 1 69 ? 25.181 -10.034 -13.023 1.00 44.78 69 GLU A C 1
ATOM 493 O O . GLU A 1 69 ? 25.152 -10.515 -11.880 1.00 44.78 69 GLU A O 1
ATOM 498 N N . PRO A 1 70 ? 24.310 -10.430 -13.974 1.00 55.28 70 PRO A N 1
ATOM 499 C CA . PRO A 1 70 ? 23.094 -11.167 -13.681 1.00 55.28 70 PRO A CA 1
ATOM 500 C C . PRO A 1 70 ? 23.396 -12.616 -13.298 1.00 55.28 70 PRO A C 1
ATOM 502 O O . PRO A 1 70 ? 23.691 -13.470 -14.137 1.00 55.28 70 PRO A O 1
ATOM 505 N N . ARG A 1 71 ? 23.213 -12.946 -12.017 1.00 42.50 71 ARG A N 1
ATOM 506 C CA . ARG A 1 71 ? 22.852 -14.314 -11.629 1.00 42.50 71 ARG A CA 1
ATOM 507 C C . ARG A 1 71 ? 21.342 -14.399 -11.658 1.00 42.50 71 ARG A C 1
ATOM 509 O O . ARG A 1 71 ? 20.668 -13.894 -10.768 1.00 42.50 71 ARG A O 1
ATOM 516 N N . GLY A 1 72 ? 20.859 -14.973 -12.757 1.00 46.25 72 GLY A N 1
ATOM 517 C CA . GLY A 1 72 ? 19.459 -15.023 -13.132 1.00 46.25 72 GLY A CA 1
ATOM 518 C C . GLY A 1 72 ? 18.515 -15.276 -11.965 1.00 46.25 72 GLY A C 1
ATOM 519 O O . GLY A 1 72 ? 18.627 -16.262 -11.243 1.00 46.25 72 GLY A O 1
ATOM 520 N N . SER A 1 73 ? 17.534 -14.394 -11.858 1.00 39.81 73 SER A N 1
ATOM 521 C CA . SER A 1 73 ? 16.234 -14.730 -11.318 1.00 39.81 73 SER A CA 1
ATOM 522 C C . SER A 1 73 ? 15.221 -13.811 -11.978 1.00 39.81 73 SER A C 1
ATOM 524 O O . SER A 1 73 ? 15.150 -12.628 -11.657 1.00 39.81 73 SER A O 1
ATOM 526 N N . ALA A 1 74 ? 14.451 -14.361 -12.916 1.00 41.28 74 ALA A N 1
ATOM 527 C CA . ALA A 1 74 ? 13.256 -13.731 -13.461 1.00 41.28 74 ALA A CA 1
ATOM 528 C C . ALA A 1 74 ? 12.168 -13.722 -12.378 1.00 41.28 74 ALA A C 1
ATOM 530 O O . ALA A 1 74 ? 11.191 -14.463 -12.443 1.00 41.28 74 ALA A O 1
ATOM 531 N N . TYR A 1 75 ? 12.371 -12.930 -11.333 1.00 38.25 75 TYR A N 1
ATOM 532 C CA . TYR A 1 75 ? 11.302 -12.599 -10.412 1.00 38.25 75 TYR A CA 1
ATOM 533 C C . TYR A 1 75 ? 10.449 -11.551 -11.111 1.00 38.25 75 TYR A C 1
ATOM 535 O O . TYR A 1 75 ? 10.741 -10.365 -11.130 1.00 38.25 75 TYR A O 1
ATOM 543 N N . LYS A 1 76 ? 9.382 -12.025 -11.730 1.00 47.44 76 LYS A N 1
ATOM 544 C CA . LYS A 1 76 ? 8.221 -11.184 -11.960 1.00 47.44 76 LYS A CA 1
ATOM 545 C C . LYS A 1 76 ? 7.481 -11.125 -10.629 1.00 47.44 76 LYS A C 1
ATOM 547 O O . LYS A 1 76 ? 7.421 -12.144 -9.936 1.00 47.44 76 LYS A O 1
ATOM 552 N N . HIS A 1 77 ? 6.927 -9.976 -10.258 1.00 47.00 77 HIS A N 1
ATOM 553 C CA . HIS A 1 77 ? 5.923 -9.904 -9.195 1.00 47.00 77 HIS A CA 1
ATOM 554 C C . HIS A 1 77 ? 4.729 -10.760 -9.642 1.00 47.00 77 HIS A C 1
ATOM 556 O O . HIS A 1 77 ? 3.860 -10.315 -10.378 1.00 47.00 77 HIS A O 1
ATOM 562 N N . THR A 1 78 ? 4.805 -12.050 -9.328 1.00 46.53 78 THR A N 1
ATOM 563 C CA . THR A 1 78 ? 3.945 -13.141 -9.812 1.00 46.53 78 THR A CA 1
ATOM 564 C C . THR A 1 78 ? 3.088 -13.656 -8.680 1.00 46.53 78 THR A C 1
ATOM 566 O O . THR A 1 78 ? 2.766 -14.836 -8.609 1.00 46.53 78 THR A O 1
ATOM 569 N N . GLU A 1 79 ? 2.692 -12.763 -7.784 1.00 59.16 79 GLU A N 1
ATOM 570 C CA . GLU A 1 79 ? 1.440 -13.010 -7.104 1.00 59.16 79 GLU A CA 1
ATOM 571 C C . GLU A 1 79 ? 0.372 -12.413 -7.999 1.00 59.16 79 GLU A C 1
ATOM 573 O O . GLU A 1 79 ? 0.117 -11.208 -8.018 1.00 59.16 79 GLU A O 1
ATOM 578 N N . ASP A 1 80 ? -0.197 -13.283 -8.830 1.00 71.69 80 ASP A N 1
ATOM 579 C CA . ASP A 1 80 ? -1.482 -12.991 -9.431 1.00 71.69 80 ASP A CA 1
ATOM 580 C C . ASP A 1 80 ? -2.433 -12.614 -8.292 1.00 71.69 80 ASP A C 1
ATOM 582 O O . ASP A 1 80 ? -2.440 -13.241 -7.229 1.00 71.69 80 ASP A O 1
ATOM 586 N N . PHE A 1 81 ? -3.273 -11.604 -8.505 1.00 81.31 81 PHE A N 1
ATOM 587 C CA . PHE A 1 81 ? -4.254 -11.177 -7.504 1.00 81.31 81 PHE A CA 1
ATOM 588 C C . PHE A 1 81 ? -5.099 -12.351 -6.951 1.00 81.31 81 PHE A C 1
ATOM 590 O O . PHE A 1 81 ? -5.533 -12.357 -5.794 1.00 81.31 81 PHE A O 1
ATOM 597 N N . SER A 1 82 ? -5.295 -13.397 -7.762 1.00 79.50 82 SER A N 1
ATOM 598 C CA . SER A 1 82 ? -5.964 -14.635 -7.362 1.00 79.50 82 SER A CA 1
ATOM 599 C C . SER A 1 82 ? -5.247 -15.410 -6.254 1.00 79.50 82 SER A C 1
ATOM 601 O O . SER A 1 82 ? -5.923 -16.029 -5.436 1.00 79.50 82 SER A O 1
ATOM 603 N N . THR A 1 83 ? -3.913 -15.389 -6.212 1.00 82.19 83 THR A N 1
ATOM 604 C CA . THR A 1 83 ? -3.098 -16.103 -5.214 1.00 82.19 83 THR A CA 1
ATOM 605 C C . THR A 1 83 ? -2.667 -15.221 -4.050 1.00 82.19 83 THR A C 1
ATOM 607 O O . THR A 1 83 ? -2.195 -15.757 -3.053 1.00 82.19 83 THR A O 1
ATOM 610 N N . PHE A 1 84 ? -2.850 -13.900 -4.152 1.00 84.81 84 PHE A N 1
ATOM 611 C CA . PHE A 1 84 ? -2.523 -12.972 -3.075 1.00 84.81 84 PHE A CA 1
ATOM 612 C C . PHE A 1 84 ? -3.296 -13.314 -1.795 1.00 84.81 84 PHE A C 1
ATOM 614 O O . PHE A 1 84 ? -4.536 -13.383 -1.788 1.00 84.81 84 PHE A O 1
ATOM 621 N N . ALA A 1 85 ? -2.543 -13.507 -0.718 1.00 83.44 85 ALA A N 1
ATOM 622 C CA . ALA A 1 85 ? -3.025 -13.741 0.631 1.00 83.44 85 ALA A CA 1
ATOM 623 C C . ALA A 1 85 ? -2.139 -12.957 1.598 1.00 83.44 85 ALA A C 1
ATOM 625 O O . ALA A 1 85 ? -0.921 -12.957 1.450 1.00 83.44 85 ALA A O 1
ATOM 626 N N . THR A 1 86 ? -2.747 -12.308 2.587 1.00 85.12 86 THR A N 1
ATOM 627 C CA . THR A 1 86 ? -2.009 -11.527 3.578 1.00 85.12 86 THR A CA 1
ATOM 628 C C . THR A 1 86 ? -2.591 -11.705 4.973 1.00 85.12 86 THR A C 1
ATOM 630 O O . THR A 1 86 ? -3.792 -11.934 5.133 1.00 85.12 86 THR A O 1
ATOM 633 N N . ALA A 1 87 ? -1.723 -11.617 5.981 1.00 85.25 87 ALA A N 1
ATOM 634 C CA . ALA A 1 87 ? -2.111 -11.557 7.389 1.00 85.25 87 ALA A CA 1
ATOM 635 C C . ALA A 1 87 ? -2.449 -10.127 7.858 1.00 85.25 87 ALA A C 1
ATOM 637 O O . ALA A 1 87 ? -2.956 -9.955 8.969 1.00 85.25 87 ALA A O 1
ATOM 638 N N . VAL A 1 88 ? -2.171 -9.105 7.040 1.00 84.50 88 VAL A N 1
ATOM 639 C CA . VAL A 1 88 ? -2.524 -7.712 7.334 1.00 84.50 88 VAL A CA 1
ATOM 640 C C . VAL A 1 88 ? -4.031 -7.526 7.168 1.00 84.50 88 VAL A C 1
ATOM 642 O O . VAL A 1 88 ? -4.578 -7.753 6.093 1.00 84.50 88 VAL A O 1
ATOM 645 N N . ALA A 1 89 ? -4.693 -7.078 8.232 1.00 85.44 89 ALA A N 1
ATOM 646 C CA . ALA A 1 89 ? -6.096 -6.678 8.204 1.00 85.44 89 ALA A CA 1
ATOM 647 C C . ALA A 1 89 ? -6.209 -5.155 8.309 1.00 85.44 89 ALA A C 1
ATOM 649 O O . ALA A 1 89 ? -5.450 -4.522 9.050 1.00 85.44 89 ALA A O 1
ATOM 650 N N . LEU A 1 90 ? -7.166 -4.569 7.587 1.00 87.69 90 LEU A N 1
ATOM 651 C CA . LEU A 1 90 ? -7.460 -3.148 7.711 1.00 87.69 90 LEU A CA 1
ATOM 652 C C . LEU A 1 90 ? -8.202 -2.871 9.029 1.00 87.69 90 LEU A C 1
ATOM 654 O O . LEU A 1 90 ? -9.041 -3.671 9.455 1.00 87.69 90 LEU A O 1
ATOM 658 N N . PRO A 1 91 ? -7.906 -1.749 9.704 1.00 86.00 91 PRO A N 1
ATOM 659 C CA . PRO A 1 91 ? -8.701 -1.312 10.843 1.00 86.00 91 PRO A CA 1
ATOM 660 C C . PRO A 1 91 ? -10.126 -0.970 10.390 1.00 86.00 91 PRO A C 1
ATOM 662 O O . PRO A 1 91 ? -10.340 -0.555 9.253 1.00 86.00 91 PRO A O 1
ATOM 665 N N . GLY A 1 92 ? -11.101 -1.102 11.292 1.00 86.56 92 GLY A N 1
ATOM 666 C CA . GLY A 1 92 ? -12.506 -0.849 10.965 1.00 86.56 92 GLY A CA 1
ATOM 667 C C . GLY A 1 92 ? -12.729 0.546 10.367 1.00 86.56 92 GLY A C 1
ATOM 668 O O . GLY A 1 92 ? -12.426 1.553 11.008 1.00 86.56 92 GLY A O 1
ATOM 669 N N . HIS A 1 93 ? -13.281 0.594 9.155 1.00 90.56 93 HIS A N 1
ATOM 670 C CA . HIS A 1 93 ? -13.556 1.816 8.399 1.00 90.56 93 HIS A CA 1
ATOM 671 C C . HIS A 1 93 ? -14.996 1.853 7.878 1.00 90.56 93 HIS A C 1
ATOM 673 O O . HIS A 1 93 ? -15.704 0.847 7.855 1.00 90.56 93 HIS A O 1
ATOM 679 N N . THR A 1 94 ? -15.449 3.040 7.476 1.00 89.44 94 THR A N 1
ATOM 680 C CA . THR A 1 94 ? -16.812 3.278 6.964 1.00 89.44 94 THR A CA 1
ATOM 681 C C . THR A 1 94 ? -16.880 3.377 5.440 1.00 89.44 94 THR A C 1
ATOM 683 O O . THR A 1 94 ? -17.975 3.412 4.878 1.00 89.44 94 THR A O 1
ATOM 686 N N . THR A 1 95 ? -15.729 3.436 4.774 1.00 92.69 95 THR A N 1
ATOM 687 C CA . THR A 1 95 ? -15.593 3.477 3.316 1.00 92.69 95 THR A CA 1
ATOM 688 C C . THR A 1 95 ? -15.857 2.108 2.692 1.00 92.69 95 THR A C 1
ATOM 690 O O . THR A 1 95 ? -15.693 1.072 3.340 1.00 92.69 95 THR A O 1
ATOM 693 N N . ILE A 1 96 ? -16.298 2.109 1.432 1.00 93.00 96 ILE A N 1
ATOM 694 C CA . ILE A 1 96 ? -16.691 0.915 0.676 1.00 93.00 96 ILE A CA 1
ATOM 695 C C . ILE A 1 96 ? -15.727 0.757 -0.500 1.00 93.00 96 ILE A C 1
ATOM 697 O O . ILE A 1 96 ? -15.777 1.531 -1.452 1.00 93.00 96 ILE A O 1
ATOM 701 N N . PHE A 1 97 ? -14.854 -0.243 -0.437 1.00 94.44 97 PHE A N 1
ATOM 702 C CA . PHE A 1 97 ? -13.903 -0.584 -1.495 1.00 94.44 97 PHE A CA 1
ATOM 703 C C . PHE A 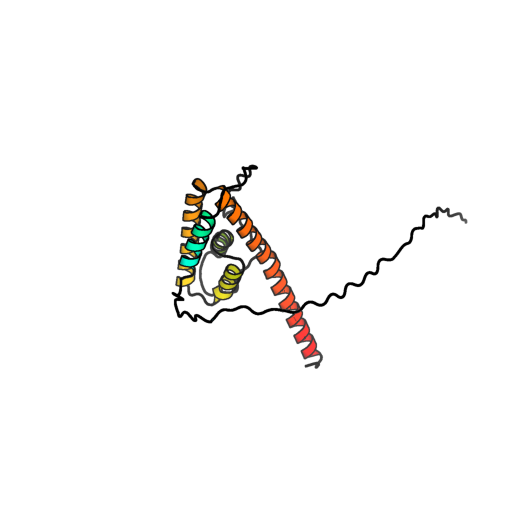1 97 ? -13.501 -2.061 -1.385 1.00 94.44 97 PHE A C 1
ATOM 705 O O . PHE A 1 97 ? -13.808 -2.722 -0.392 1.00 94.44 97 PHE A O 1
ATOM 712 N N . ASP A 1 98 ? -12.842 -2.598 -2.414 1.00 94.06 98 ASP A N 1
ATOM 713 C CA . ASP A 1 98 ? -12.284 -3.951 -2.354 1.00 94.06 98 ASP A CA 1
ATOM 714 C C . ASP A 1 98 ? -10.987 -3.927 -1.535 1.00 94.06 98 ASP A C 1
ATOM 716 O O . ASP A 1 98 ? -9.913 -3.596 -2.039 1.00 94.06 98 ASP A O 1
ATOM 720 N N . GLU A 1 99 ? -11.101 -4.258 -0.249 1.00 92.88 99 GLU A N 1
ATOM 721 C CA . GLU A 1 99 ? -9.975 -4.274 0.686 1.00 92.88 99 GLU A CA 1
ATOM 722 C C . GLU A 1 99 ? -8.866 -5.234 0.245 1.00 92.88 99 GLU A C 1
ATOM 724 O O . GLU A 1 99 ? -7.685 -4.926 0.402 1.00 92.88 99 GLU A O 1
ATOM 729 N N . LYS A 1 100 ? -9.223 -6.383 -0.348 1.00 91.06 100 LYS A N 1
ATOM 730 C CA . LYS A 1 100 ? -8.236 -7.358 -0.823 1.00 91.06 100 LYS A CA 1
ATOM 731 C C . LYS A 1 100 ? -7.452 -6.774 -1.991 1.00 91.06 100 LYS A C 1
ATOM 733 O O . LYS A 1 100 ? -6.232 -6.921 -2.045 1.00 91.06 100 LYS A O 1
ATOM 738 N N . TYR A 1 101 ? -8.145 -6.127 -2.922 1.00 92.25 101 TYR A N 1
ATOM 739 C CA . TYR A 1 101 ? -7.522 -5.475 -4.067 1.00 92.25 101 TYR A CA 1
ATOM 740 C C . TYR A 1 101 ? -6.655 -4.287 -3.653 1.00 92.25 101 TYR A C 1
ATOM 742 O O . TYR A 1 101 ? -5.518 -4.169 -4.108 1.00 92.25 101 TYR A O 1
ATOM 750 N N . PHE A 1 102 ? -7.137 -3.469 -2.720 1.00 94.06 102 PHE A N 1
ATOM 751 C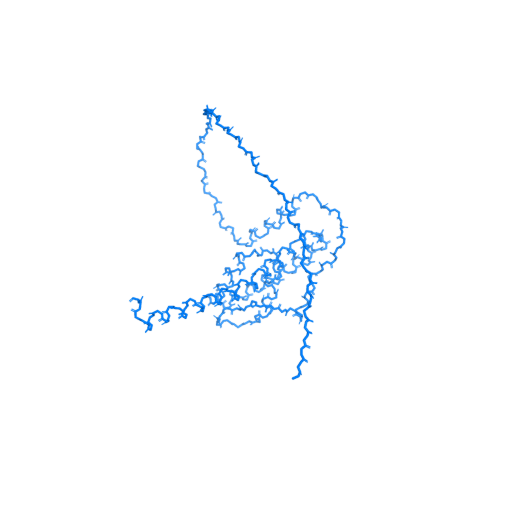 CA . PHE A 1 102 ? -6.348 -2.394 -2.134 1.00 94.06 102 PHE A CA 1
ATOM 752 C C . PHE A 1 102 ? -5.069 -2.928 -1.481 1.00 94.06 102 PHE A C 1
ATOM 754 O O . PHE A 1 102 ? -3.982 -2.474 -1.821 1.00 94.06 102 PHE A O 1
ATOM 761 N N . LEU A 1 103 ? -5.174 -3.930 -0.601 1.00 92.31 103 LEU A N 1
ATOM 762 C CA . LEU A 1 103 ? -4.018 -4.532 0.069 1.00 92.31 103 LEU A CA 1
ATOM 763 C C . LEU A 1 103 ? -3.043 -5.173 -0.923 1.00 92.31 103 LEU A C 1
ATOM 765 O O . LEU A 1 103 ? -1.839 -5.091 -0.713 1.00 92.31 103 LEU A O 1
ATOM 769 N N . TYR A 1 104 ? -3.542 -5.762 -2.010 1.00 91.56 104 TYR A N 1
ATOM 770 C CA . TYR A 1 104 ? -2.709 -6.293 -3.088 1.00 91.56 104 TYR A CA 1
ATOM 771 C C . TYR A 1 104 ? -1.863 -5.198 -3.749 1.00 91.56 104 TYR A C 1
ATOM 773 O O . TYR A 1 104 ? -0.638 -5.318 -3.823 1.00 91.56 104 TYR A O 1
ATOM 781 N N . LEU A 1 105 ? -2.502 -4.110 -4.187 1.00 91.81 105 LEU A N 1
ATOM 782 C CA . LEU A 1 105 ? -1.808 -2.971 -4.792 1.00 91.81 105 LEU A CA 1
ATOM 783 C C . LEU A 1 105 ? -0.832 -2.322 -3.804 1.00 91.81 105 LEU A C 1
ATOM 785 O O . LEU A 1 105 ? 0.306 -2.007 -4.143 1.00 91.81 105 LEU A O 1
ATOM 789 N N . PHE A 1 106 ? -1.262 -2.175 -2.556 1.00 92.69 106 PHE A N 1
ATOM 790 C CA . PHE A 1 106 ? -0.501 -1.536 -1.495 1.00 92.69 106 PHE A CA 1
ATOM 791 C C . PHE A 1 106 ? 0.728 -2.352 -1.063 1.00 92.69 106 PHE A C 1
ATOM 793 O O . PHE A 1 106 ? 1.813 -1.801 -0.844 1.00 92.69 106 PHE A O 1
ATOM 800 N N . ALA A 1 107 ? 0.598 -3.679 -0.997 1.00 89.81 107 ALA A N 1
ATOM 801 C CA . ALA A 1 107 ? 1.720 -4.582 -0.772 1.00 89.81 107 ALA A CA 1
ATOM 802 C C . ALA A 1 107 ? 2.749 -4.471 -1.905 1.00 89.81 107 ALA A C 1
ATOM 804 O O . ALA A 1 107 ? 3.948 -4.414 -1.629 1.00 89.81 107 ALA A O 1
ATOM 805 N N . GLY A 1 108 ? 2.280 -4.367 -3.153 1.00 88.00 108 GLY A N 1
ATOM 806 C CA . GLY A 1 108 ? 3.104 -4.250 -4.357 1.00 88.00 108 GLY A CA 1
ATOM 807 C C . GLY A 1 108 ? 3.719 -2.870 -4.624 1.00 88.00 108 GLY A C 1
ATOM 808 O O . GLY A 1 108 ? 4.602 -2.783 -5.477 1.00 88.00 108 GLY A O 1
ATOM 809 N N . SER A 1 109 ? 3.301 -1.819 -3.909 1.00 90.38 109 SER A N 1
ATOM 810 C CA . SER A 1 109 ? 3.840 -0.461 -4.074 1.00 90.38 109 SER A CA 1
ATOM 811 C C . SER A 1 109 ? 5.338 -0.416 -3.764 1.00 90.38 109 SER A C 1
ATOM 813 O O . SER A 1 109 ? 5.773 -0.812 -2.671 1.00 90.38 109 SER A O 1
ATOM 815 N N . LEU A 1 110 ? 6.114 0.055 -4.743 1.00 87.44 110 LEU A N 1
ATOM 816 C CA . LEU A 1 110 ? 7.570 0.207 -4.690 1.00 87.44 110 LEU A CA 1
ATOM 817 C C . LEU A 1 110 ? 7.980 1.566 -4.123 1.00 87.44 110 LEU A C 1
ATOM 819 O O . LEU A 1 110 ? 9.092 1.719 -3.625 1.00 87.44 110 LEU A O 1
ATOM 823 N N . VAL A 1 111 ? 7.085 2.546 -4.210 1.00 88.00 111 VAL A N 1
ATOM 824 C CA . VAL A 1 111 ? 7.310 3.909 -3.731 1.00 88.00 111 VAL A CA 1
ATOM 825 C C . VAL A 1 111 ? 7.184 4.010 -2.213 1.00 88.00 111 VAL A C 1
ATOM 827 O O . VAL A 1 111 ? 7.946 4.744 -1.583 1.00 88.00 111 VAL A O 1
ATOM 830 N N . LEU A 1 112 ? 6.233 3.284 -1.623 1.00 86.75 112 LEU A N 1
ATOM 831 C CA . LEU A 1 112 ? 5.947 3.372 -0.196 1.00 86.75 112 LEU A CA 1
ATOM 832 C C . LEU A 1 112 ? 6.949 2.558 0.626 1.00 86.75 112 LEU A C 1
ATOM 834 O O . LEU A 1 112 ? 7.071 1.341 0.474 1.00 86.75 112 LEU A O 1
ATOM 838 N N . SER A 1 113 ? 7.613 3.219 1.565 1.00 87.75 113 SER A N 1
ATOM 839 C CA . SER A 1 113 ? 8.461 2.583 2.571 1.00 87.75 113 SER A CA 1
ATOM 840 C C . SER A 1 113 ? 7.644 2.001 3.726 1.00 87.75 113 SER A C 1
ATOM 842 O O . SER A 1 113 ? 6.512 2.414 3.984 1.00 87.75 113 SER A O 1
ATOM 844 N N . LEU A 1 114 ? 8.230 1.067 4.481 1.00 87.50 114 LEU A N 1
ATOM 845 C CA . LEU A 1 114 ? 7.625 0.503 5.693 1.00 87.50 114 LEU A CA 1
ATOM 846 C C . LEU A 1 114 ? 6.913 1.522 6.622 1.00 87.50 114 LEU A C 1
ATOM 848 O O . LEU A 1 114 ? 5.764 1.259 6.987 1.00 87.50 114 LEU A O 1
ATOM 852 N N . PRO A 1 115 ? 7.525 2.650 7.050 1.00 87.81 115 PRO A N 1
ATOM 853 C CA . PRO A 1 115 ? 6.850 3.609 7.929 1.00 87.81 115 PRO A CA 1
ATOM 854 C C . PRO A 1 115 ? 5.642 4.282 7.265 1.00 87.81 115 PRO A C 1
ATOM 856 O O . PRO A 1 115 ? 4.601 4.395 7.908 1.00 87.81 115 PRO A O 1
ATOM 859 N N . GLU A 1 116 ? 5.744 4.650 5.986 1.00 87.56 116 GLU A N 1
ATOM 860 C CA . GLU A 1 116 ? 4.630 5.232 5.223 1.00 87.56 116 GLU A CA 1
ATOM 861 C C . GLU A 1 116 ? 3.483 4.224 5.103 1.00 87.56 116 GLU A C 1
ATOM 863 O O . GLU A 1 116 ? 2.320 4.569 5.318 1.00 87.56 116 GLU A O 1
ATOM 868 N N . LYS A 1 117 ? 3.805 2.943 4.866 1.00 91.31 117 LYS A N 1
ATOM 869 C CA . LYS A 1 117 ? 2.803 1.875 4.818 1.00 91.31 117 LYS A CA 1
ATOM 870 C C . LYS A 1 117 ? 2.039 1.750 6.138 1.00 91.31 117 LYS A C 1
ATOM 872 O O . LYS A 1 117 ? 0.812 1.674 6.131 1.00 91.31 117 LYS A O 1
ATOM 877 N N . LYS A 1 118 ? 2.738 1.781 7.278 1.00 90.00 118 LYS A N 1
ATOM 878 C CA . LYS A 1 118 ? 2.104 1.759 8.613 1.00 90.00 118 LYS A CA 1
ATOM 879 C C . LYS A 1 118 ? 1.214 2.969 8.847 1.00 90.00 118 LYS A C 1
ATOM 881 O O . LYS A 1 118 ? 0.109 2.835 9.369 1.00 90.00 118 LYS A O 1
ATOM 886 N N . GLU A 1 119 ? 1.707 4.145 8.484 1.00 90.94 119 GLU A N 1
ATOM 887 C CA . GLU A 1 119 ? 0.998 5.398 8.686 1.00 90.94 119 GLU A CA 1
ATOM 888 C C . GLU A 1 119 ? -0.296 5.451 7.873 1.00 90.94 119 GLU A C 1
ATOM 890 O O . GLU A 1 119 ? -1.348 5.783 8.420 1.00 90.94 119 GLU A O 1
ATOM 895 N N . ILE A 1 120 ? -0.247 5.057 6.599 1.00 91.06 120 ILE A N 1
ATOM 896 C CA . ILE A 1 120 ? -1.429 4.988 5.738 1.00 91.06 120 ILE A CA 1
ATOM 897 C C . ILE A 1 120 ? -2.434 3.974 6.292 1.00 91.06 120 ILE A C 1
ATOM 899 O O . ILE A 1 120 ? -3.600 4.333 6.455 1.00 91.06 120 ILE A O 1
ATOM 903 N N . LEU A 1 121 ? -1.996 2.763 6.669 1.00 90.81 121 LEU A N 1
ATOM 904 C CA . LEU A 1 121 ? -2.871 1.746 7.274 1.00 90.81 121 LEU A CA 1
ATOM 905 C C . LEU A 1 121 ? -3.579 2.270 8.532 1.00 90.81 121 LEU A C 1
ATOM 907 O O . LEU A 1 121 ? -4.785 2.084 8.682 1.00 90.81 121 LEU A O 1
ATOM 911 N N . GLY A 1 122 ? -2.862 2.977 9.410 1.00 88.56 122 GLY A N 1
ATOM 912 C CA . GLY A 1 122 ? -3.439 3.581 10.615 1.00 88.56 122 GLY A CA 1
ATOM 913 C C . GLY A 1 122 ? -4.402 4.741 10.335 1.00 88.56 122 GLY A C 1
ATOM 914 O O . GLY A 1 122 ? -5.284 5.027 11.148 1.00 88.56 122 GLY A O 1
ATOM 915 N N . ARG A 1 123 ? -4.262 5.407 9.185 1.00 92.62 123 ARG A N 1
ATOM 916 C CA . ARG A 1 123 ? -5.111 6.530 8.770 1.00 92.62 123 ARG A CA 1
ATOM 917 C C . ARG A 1 123 ? -6.352 6.106 7.990 1.00 92.62 123 ARG A C 1
ATOM 919 O O . ARG A 1 123 ? -7.269 6.918 7.923 1.00 92.62 123 ARG A O 1
ATOM 926 N N . ILE A 1 124 ? -6.440 4.871 7.480 1.00 92.00 124 ILE A N 1
ATOM 927 C CA . ILE A 1 124 ? -7.599 4.365 6.711 1.00 92.00 124 ILE A CA 1
ATOM 928 C C . ILE A 1 124 ? -8.963 4.737 7.331 1.00 92.00 124 ILE A C 1
ATOM 930 O O . ILE A 1 124 ? -9.802 5.254 6.596 1.00 92.00 124 ILE A O 1
ATOM 934 N N . PRO 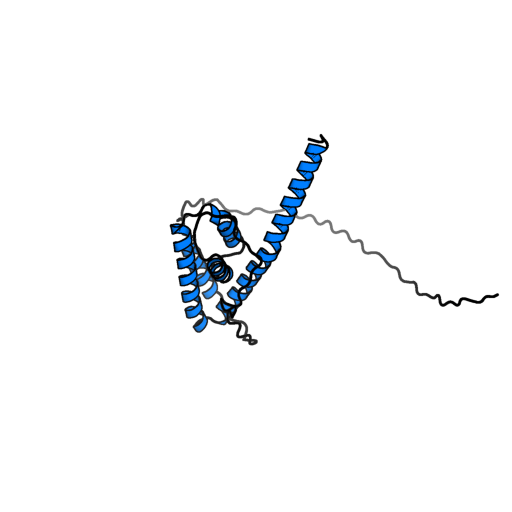A 1 125 ? -9.209 4.595 8.653 1.00 91.31 125 PRO A N 1
ATOM 935 C CA . PR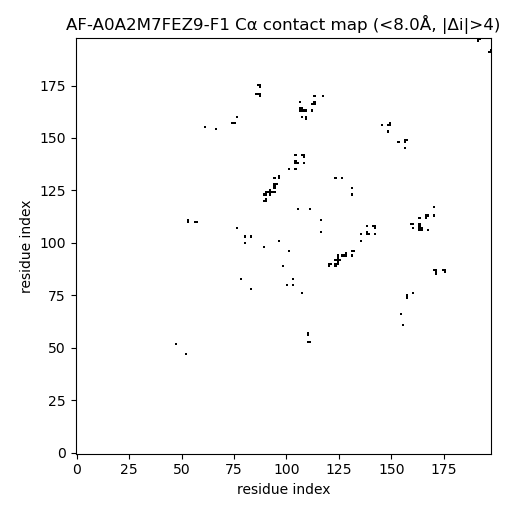O A 1 125 ? -10.514 4.925 9.242 1.00 91.31 125 PRO A CA 1
ATOM 936 C C . PRO A 1 125 ? -10.877 6.415 9.178 1.00 91.31 125 PRO A C 1
ATOM 938 O O . PRO A 1 125 ? -12.034 6.782 9.367 1.00 91.31 125 PRO A O 1
ATOM 941 N N . GLN A 1 126 ? -9.880 7.277 8.970 1.00 92.19 126 GLN A N 1
ATOM 942 C CA . GLN A 1 126 ? -10.015 8.732 8.906 1.00 92.19 126 GLN A CA 1
ATOM 943 C C . GLN A 1 126 ? -10.116 9.240 7.463 1.00 92.19 126 GLN A C 1
ATOM 945 O O . GLN A 1 126 ? -10.412 10.417 7.253 1.00 92.19 126 GLN A O 1
ATOM 950 N N . LEU A 1 127 ? -9.860 8.381 6.472 1.00 91.88 127 LEU A N 1
ATOM 951 C CA . LEU A 1 127 ? -9.935 8.748 5.066 1.00 91.88 127 LEU A CA 1
ATOM 952 C C . LEU A 1 127 ? -11.387 8.736 4.584 1.00 91.88 127 LEU A C 1
ATOM 954 O O . LEU A 1 127 ? -12.174 7.838 4.880 1.00 91.88 127 LEU A O 1
ATOM 958 N N . SER A 1 128 ? -11.739 9.755 3.810 1.00 93.88 128 SER A N 1
ATOM 959 C CA . SER A 1 128 ? -12.998 9.801 3.071 1.00 93.88 128 SER A CA 1
ATOM 960 C C . SER A 1 128 ? -12.983 8.832 1.887 1.00 93.88 128 SER A C 1
ATOM 962 O O . SER A 1 128 ? -11.919 8.447 1.404 1.00 93.88 128 SER A O 1
ATOM 964 N N . GLN A 1 129 ? -14.169 8.494 1.366 1.00 93.75 129 GLN A N 1
ATOM 965 C CA . GLN A 1 129 ? -14.299 7.630 0.186 1.00 93.75 129 GLN A CA 1
ATOM 966 C C . GLN A 1 129 ? -13.459 8.142 -0.990 1.00 93.75 129 GLN A C 1
ATOM 968 O O . GLN A 1 129 ? -12.672 7.394 -1.550 1.00 93.75 129 GLN A O 1
ATOM 973 N N . PHE A 1 130 ? -13.550 9.442 -1.287 1.00 94.12 130 PHE A N 1
ATOM 974 C CA . PHE A 1 130 ? -12.776 10.067 -2.358 1.00 94.12 130 PHE A CA 1
ATOM 975 C C . PHE A 1 130 ? -11.260 9.893 -2.175 1.00 94.12 130 PHE A C 1
ATOM 977 O O . PHE A 1 130 ? -10.546 9.655 -3.141 1.00 94.12 130 PHE A O 1
ATOM 984 N N . GLN A 1 131 ? -10.758 9.987 -0.940 1.00 93.75 131 GLN A N 1
ATOM 985 C CA . GLN A 1 131 ? -9.329 9.808 -0.666 1.00 93.75 131 GLN A CA 1
ATOM 986 C C . GLN A 1 131 ? -8.883 8.356 -0.847 1.00 93.75 131 GLN A C 1
ATOM 988 O O . GLN A 1 131 ? -7.784 8.129 -1.339 1.00 93.75 131 GLN A O 1
ATOM 993 N N . ILE A 1 132 ? -9.721 7.388 -0.469 1.00 93.81 132 ILE A N 1
ATOM 994 C CA . ILE A 1 132 ? -9.445 5.969 -0.719 1.00 93.81 132 ILE A CA 1
ATOM 995 C C . ILE A 1 132 ? -9.458 5.678 -2.222 1.00 93.81 132 ILE A C 1
ATOM 997 O O . ILE A 1 132 ? -8.548 5.015 -2.711 1.00 93.81 132 ILE A O 1
ATOM 1001 N N . ASP A 1 133 ? -10.435 6.209 -2.955 1.00 93.69 133 ASP A N 1
ATOM 1002 C CA . ASP A 1 133 ? -10.547 6.013 -4.402 1.00 93.69 133 ASP A CA 1
ATOM 1003 C C . ASP A 1 133 ? -9.334 6.605 -5.142 1.00 93.69 133 ASP A C 1
ATOM 1005 O O . ASP A 1 133 ? -8.739 5.939 -5.990 1.00 93.69 133 ASP A O 1
ATOM 1009 N N . GLU A 1 134 ? -8.913 7.826 -4.788 1.00 94.56 134 GLU A N 1
ATOM 1010 C CA . GLU A 1 134 ? -7.705 8.431 -5.362 1.00 94.56 134 GLU A CA 1
ATOM 1011 C C . GLU A 1 134 ? -6.440 7.667 -4.958 1.00 94.56 134 GLU A C 1
ATOM 1013 O O . GLU A 1 134 ? -5.558 7.482 -5.792 1.00 94.56 134 GLU A O 1
ATOM 1018 N N . LEU A 1 135 ? -6.350 7.158 -3.725 1.00 93.31 135 LEU A N 1
ATOM 1019 C CA . LEU A 1 135 ? -5.214 6.336 -3.308 1.00 93.31 135 LEU A CA 1
ATOM 1020 C C . LEU A 1 135 ? -5.134 5.033 -4.118 1.00 93.31 135 LEU A C 1
ATOM 1022 O O . LEU A 1 135 ? -4.056 4.682 -4.589 1.00 93.31 135 LEU A O 1
ATOM 1026 N N . ILE A 1 136 ? -6.257 4.338 -4.325 1.00 94.12 136 ILE A N 1
ATOM 1027 C CA . ILE A 1 136 ? -6.317 3.139 -5.179 1.00 94.12 136 ILE A CA 1
ATOM 1028 C C . ILE A 1 136 ? -5.842 3.478 -6.590 1.00 94.12 136 ILE A C 1
ATOM 1030 O O . ILE A 1 136 ? -4.969 2.797 -7.122 1.00 94.12 136 ILE A O 1
ATOM 1034 N N . LYS A 1 137 ? -6.364 4.559 -7.170 1.00 92.25 137 LYS A N 1
ATOM 1035 C CA . LYS A 1 137 ? -5.993 5.011 -8.511 1.00 92.25 137 LYS A CA 1
ATOM 1036 C C . LYS A 1 137 ? -4.500 5.328 -8.625 1.00 92.25 137 LYS A C 1
ATOM 1038 O O . LYS A 1 137 ? -3.867 4.903 -9.587 1.00 92.25 137 LYS A O 1
ATOM 1043 N N . ILE A 1 138 ? -3.917 6.018 -7.643 1.00 93.06 138 ILE A N 1
ATOM 1044 C CA . ILE A 1 138 ? -2.473 6.298 -7.607 1.00 93.06 138 ILE A CA 1
ATOM 1045 C C . ILE A 1 138 ? -1.673 4.991 -7.599 1.00 93.06 138 ILE A C 1
ATOM 1047 O O . ILE A 1 138 ? -0.713 4.866 -8.355 1.00 93.06 138 ILE A O 1
ATOM 1051 N N . LEU A 1 139 ? -2.081 3.998 -6.803 1.00 92.31 139 LEU A N 1
ATOM 1052 C CA . LEU A 1 139 ? -1.409 2.695 -6.748 1.00 92.31 139 LEU A CA 1
ATOM 1053 C C . LEU A 1 139 ? -1.559 1.898 -8.060 1.00 92.31 139 LEU A C 1
ATOM 1055 O O . LEU A 1 139 ? -0.627 1.214 -8.486 1.00 92.31 139 LEU A O 1
ATOM 1059 N N . GLU A 1 140 ? -2.707 1.989 -8.736 1.00 91.50 140 GLU A N 1
ATOM 1060 C CA . GLU A 1 140 ? -2.907 1.394 -10.064 1.00 91.50 140 GLU A CA 1
ATOM 1061 C C . GLU A 1 140 ? -2.002 2.043 -11.120 1.00 91.50 140 GLU A C 1
ATOM 1063 O O . GLU A 1 140 ? -1.357 1.343 -11.908 1.00 91.50 140 GLU A O 1
ATOM 1068 N N . GLU A 1 141 ? -1.926 3.376 -11.129 1.00 89.94 141 GLU A N 1
ATOM 1069 C CA . GLU A 1 141 ? -1.040 4.134 -12.014 1.00 89.94 141 GLU A CA 1
ATOM 1070 C C . GLU A 1 141 ? 0.435 3.828 -11.725 1.00 89.94 141 GLU A C 1
ATOM 1072 O O . GLU A 1 141 ? 1.223 3.645 -12.655 1.00 89.94 141 GLU A O 1
ATOM 1077 N N . GLU A 1 142 ? 0.810 3.727 -10.448 1.00 88.94 142 GLU A N 1
ATOM 1078 C CA . GLU A 1 142 ? 2.143 3.326 -9.997 1.00 88.94 142 GLU A CA 1
ATOM 1079 C C . GLU A 1 142 ? 2.517 1.961 -10.584 1.00 88.94 142 GLU A C 1
ATOM 1081 O O . GLU A 1 142 ? 3.548 1.826 -11.252 1.00 88.94 142 GLU A O 1
ATOM 1086 N N . LYS A 1 143 ? 1.650 0.959 -10.402 1.00 88.69 143 LYS A N 1
ATOM 1087 C CA . LYS A 1 143 ? 1.861 -0.387 -10.936 1.00 88.69 143 LYS A CA 1
ATOM 1088 C C . LYS A 1 143 ? 2.095 -0.351 -12.448 1.00 88.69 143 LYS A C 1
ATOM 1090 O O . LYS A 1 143 ? 3.044 -0.963 -12.932 1.00 88.69 143 LYS A O 1
ATOM 1095 N N . GLN A 1 144 ? 1.270 0.384 -13.197 1.00 87.50 144 GLN A N 1
ATOM 1096 C CA . GLN A 1 144 ? 1.431 0.511 -14.649 1.00 87.50 144 GLN A CA 1
ATOM 1097 C C . GLN A 1 144 ? 2.768 1.160 -15.030 1.00 87.50 144 GLN A C 1
ATOM 1099 O O . GLN A 1 144 ? 3.446 0.675 -15.935 1.00 87.50 144 GLN A O 1
ATOM 1104 N N . LYS A 1 145 ? 3.175 2.230 -14.335 1.00 85.31 145 LYS A N 1
ATOM 1105 C CA . LYS A 1 145 ? 4.457 2.910 -14.577 1.00 85.31 145 LYS A CA 1
ATOM 1106 C C . LYS A 1 145 ? 5.641 1.972 -14.345 1.00 85.31 145 LYS A C 1
ATOM 1108 O O . LYS A 1 145 ? 6.545 1.930 -15.177 1.00 85.31 145 LYS A O 1
ATOM 1113 N N . PHE A 1 146 ? 5.636 1.192 -13.266 1.00 84.31 146 PHE A N 1
ATOM 1114 C CA . PHE A 1 146 ? 6.730 0.259 -12.993 1.00 84.31 146 PHE A CA 1
ATOM 1115 C C . PHE A 1 146 ? 6.732 -0.966 -13.900 1.00 84.31 146 PHE A C 1
ATOM 1117 O O . PHE A 1 146 ? 7.812 -1.427 -14.256 1.00 84.31 146 PHE A O 1
ATOM 1124 N N . ASP A 1 147 ? 5.569 -1.451 -14.337 1.00 84.69 147 ASP A N 1
ATOM 1125 C CA . ASP A 1 147 ? 5.490 -2.519 -15.341 1.00 84.69 147 ASP A CA 1
ATOM 1126 C C . ASP A 1 147 ? 6.083 -2.058 -16.693 1.00 84.69 147 ASP A C 1
ATOM 1128 O O . ASP A 1 147 ? 6.702 -2.847 -17.411 1.00 84.69 147 ASP A O 1
ATOM 1132 N N . LEU A 1 148 ? 5.952 -0.768 -17.037 1.00 83.12 148 LEU A N 1
ATOM 1133 C CA . LEU A 1 148 ? 6.625 -0.178 -18.199 1.00 83.12 148 LEU A CA 1
ATOM 1134 C C . LEU A 1 148 ? 8.141 -0.071 -17.977 1.00 83.12 148 LEU A C 1
ATOM 1136 O O . LEU A 1 148 ? 8.904 -0.563 -18.813 1.00 83.12 148 LEU A O 1
ATOM 1140 N N . LEU A 1 149 ? 8.562 0.507 -16.844 1.00 80.56 149 LEU A N 1
ATOM 1141 C CA . LEU A 1 149 ? 9.973 0.688 -16.476 1.00 80.56 149 LEU A CA 1
ATOM 1142 C C . LEU A 1 149 ? 10.726 -0.636 -16.303 1.00 80.56 149 LEU A C 1
ATOM 1144 O O . LEU A 1 149 ? 11.934 -0.674 -16.515 1.00 80.56 149 LEU A O 1
ATOM 1148 N N . GLU A 1 150 ? 10.051 -1.732 -15.952 1.00 80.31 150 GLU A N 1
ATOM 1149 C CA . GLU A 1 150 ? 10.664 -3.060 -15.820 1.00 80.31 150 GLU A CA 1
ATOM 1150 C C . GLU A 1 150 ? 11.328 -3.520 -17.123 1.00 80.31 150 GLU A C 1
ATOM 1152 O O . GLU A 1 150 ? 12.355 -4.194 -17.082 1.00 80.31 150 GLU A O 1
ATOM 1157 N N . ASN A 1 151 ? 10.805 -3.110 -18.283 1.00 79.62 151 ASN A N 1
ATOM 1158 C CA . ASN A 1 151 ? 11.419 -3.438 -19.572 1.00 79.62 151 ASN A CA 1
ATOM 1159 C C . ASN A 1 151 ? 12.731 -2.676 -19.812 1.00 79.62 151 ASN A C 1
ATOM 1161 O O . ASN A 1 151 ? 13.594 -3.159 -20.544 1.00 79.62 151 ASN A O 1
ATOM 1165 N N . GLU A 1 152 ? 12.878 -1.494 -19.213 1.00 82.38 152 GLU A N 1
ATOM 1166 C CA . GLU A 1 152 ? 14.047 -0.622 -19.366 1.00 82.38 152 GLU A CA 1
ATOM 1167 C C . GLU A 1 152 ? 15.096 -0.876 -18.270 1.00 82.38 152 GLU A C 1
ATOM 1169 O O . GLU A 1 152 ? 16.298 -0.851 -18.536 1.00 82.38 152 GLU A O 1
ATOM 1174 N N . HIS A 1 153 ? 14.646 -1.173 -17.047 1.00 84.12 153 HIS A N 1
ATOM 1175 C CA . HIS A 1 153 ? 15.465 -1.265 -15.835 1.00 84.12 153 HIS A CA 1
ATOM 1176 C C . HIS A 1 153 ? 15.151 -2.514 -14.979 1.00 84.12 153 HIS A C 1
ATOM 1178 O O . HIS A 1 153 ? 14.921 -2.394 -13.769 1.00 84.12 153 HIS A O 1
ATOM 1184 N N . PRO A 1 154 ? 15.170 -3.737 -15.545 1.00 83.69 154 PRO A N 1
ATOM 1185 C CA . PRO A 1 154 ? 14.649 -4.936 -14.879 1.00 83.69 154 PRO A CA 1
ATOM 1186 C C . PRO A 1 154 ? 15.346 -5.251 -13.551 1.00 83.69 154 PRO A C 1
ATOM 1188 O O . PRO A 1 154 ? 14.696 -5.606 -12.573 1.00 83.69 154 PRO A O 1
ATOM 1191 N N . GLU A 1 155 ? 16.667 -5.087 -13.476 1.00 85.88 155 GLU A N 1
ATOM 1192 C CA . GLU A 1 155 ? 17.444 -5.413 -12.273 1.00 85.88 155 GLU A CA 1
ATOM 1193 C C . GLU A 1 155 ? 17.165 -4.448 -11.111 1.00 85.88 155 GLU A C 1
ATOM 1195 O O . GLU A 1 155 ? 17.079 -4.863 -9.954 1.00 85.88 155 GLU A O 1
ATOM 1200 N N . GLN A 1 156 ? 16.983 -3.161 -11.416 1.00 83.69 156 GLN A N 1
ATOM 1201 C CA . GLN A 1 156 ? 16.670 -2.136 -10.421 1.00 83.69 156 GLN A CA 1
ATOM 1202 C C . GLN A 1 156 ? 15.246 -2.308 -9.891 1.00 83.69 156 GLN A C 1
ATOM 1204 O O . GLN A 1 156 ? 15.056 -2.325 -8.674 1.00 83.69 156 GLN A O 1
ATOM 1209 N N . ILE A 1 157 ? 14.269 -2.518 -10.784 1.00 85.44 157 ILE A N 1
ATOM 1210 C CA . ILE A 1 157 ? 12.889 -2.833 -10.391 1.00 85.44 157 ILE A CA 1
ATOM 1211 C C . ILE A 1 157 ? 12.860 -4.098 -9.536 1.00 85.44 157 ILE A C 1
ATOM 1213 O O . ILE A 1 157 ? 12.218 -4.128 -8.488 1.00 85.44 157 ILE A O 1
ATOM 1217 N N . GLN A 1 158 ? 13.614 -5.123 -9.928 1.00 86.88 158 GLN A N 1
ATOM 1218 C CA . GLN A 1 158 ? 13.661 -6.369 -9.187 1.00 86.88 158 GLN A CA 1
ATOM 1219 C C . GLN A 1 158 ? 14.234 -6.198 -7.776 1.00 86.88 158 GLN A C 1
ATOM 1221 O O . GLN A 1 158 ? 13.713 -6.776 -6.821 1.00 86.88 158 GLN A O 1
ATOM 1226 N N . LYS A 1 159 ? 15.277 -5.380 -7.612 1.00 87.56 159 LYS A N 1
ATOM 1227 C CA . LYS A 1 159 ? 15.816 -5.063 -6.287 1.00 87.56 159 LYS A CA 1
ATOM 1228 C C . LYS A 1 159 ? 14.776 -4.354 -5.412 1.00 87.56 159 LYS A C 1
ATOM 1230 O O . LYS A 1 159 ? 14.592 -4.762 -4.268 1.00 87.56 159 LYS A O 1
ATOM 1235 N N . MET A 1 160 ? 14.064 -3.368 -5.958 1.00 85.31 160 MET A N 1
ATOM 1236 C CA . MET A 1 160 ? 12.998 -2.674 -5.227 1.00 85.31 160 MET A CA 1
ATOM 1237 C C . MET A 1 160 ? 11.872 -3.635 -4.833 1.00 85.31 160 MET A C 1
ATOM 1239 O O . MET A 1 160 ? 11.463 -3.641 -3.681 1.00 85.31 160 MET A O 1
ATOM 1243 N N . ARG A 1 161 ? 11.445 -4.541 -5.726 1.00 86.88 161 ARG A N 1
ATOM 1244 C CA . ARG A 1 161 ? 10.434 -5.569 -5.410 1.00 86.88 161 ARG A CA 1
ATOM 1245 C C . ARG A 1 161 ? 10.855 -6.463 -4.233 1.00 86.88 161 ARG A C 1
ATOM 1247 O O . ARG A 1 161 ? 10.013 -6.820 -3.411 1.00 86.88 161 ARG A O 1
ATOM 1254 N N . VAL A 1 162 ? 12.139 -6.821 -4.126 1.00 88.25 162 VAL A N 1
ATOM 1255 C CA . VAL A 1 162 ? 12.662 -7.605 -2.987 1.00 88.25 162 VAL A CA 1
ATOM 1256 C C . VAL A 1 162 ? 12.601 -6.809 -1.683 1.00 88.25 162 VAL A C 1
ATOM 1258 O O . VAL A 1 162 ? 12.188 -7.356 -0.659 1.00 88.25 162 VAL A O 1
ATOM 1261 N N . GLU A 1 163 ? 12.995 -5.536 -1.711 1.00 87.44 163 GLU A N 1
ATOM 1262 C CA . GLU A 1 163 ? 12.929 -4.640 -0.548 1.00 87.44 163 GLU A CA 1
ATOM 1263 C C . GLU A 1 163 ? 11.474 -4.424 -0.105 1.00 87.44 163 GLU A C 1
ATOM 1265 O O . GLU A 1 163 ? 11.138 -4.669 1.051 1.00 87.44 163 GLU A O 1
ATOM 1270 N N . THR A 1 164 ? 10.582 -4.115 -1.043 1.00 88.12 164 THR A N 1
ATOM 1271 C CA . THR A 1 164 ? 9.140 -3.976 -0.815 1.00 88.12 164 THR A CA 1
ATOM 1272 C C . THR A 1 164 ? 8.517 -5.232 -0.212 1.00 88.12 164 THR A C 1
ATOM 1274 O O . THR A 1 164 ? 7.734 -5.135 0.736 1.00 88.12 164 THR A O 1
ATOM 1277 N N . LYS A 1 165 ? 8.868 -6.422 -0.722 1.00 89.12 165 LYS A N 1
ATOM 1278 C CA . LYS A 1 165 ? 8.376 -7.687 -0.163 1.00 89.12 165 LYS A CA 1
ATOM 1279 C C . LYS A 1 165 ? 8.849 -7.867 1.279 1.00 89.12 165 LYS A C 1
ATOM 1281 O O . LYS A 1 165 ? 8.065 -8.258 2.135 1.00 89.12 165 LYS A O 1
ATOM 1286 N N . ARG A 1 166 ? 10.119 -7.569 1.560 1.00 89.12 166 ARG A N 1
ATOM 1287 C CA . ARG A 1 166 ? 10.670 -7.652 2.917 1.00 89.12 166 ARG A CA 1
ATOM 1288 C C . ARG A 1 166 ? 9.925 -6.724 3.877 1.00 89.12 166 ARG A C 1
ATOM 1290 O O . ARG A 1 166 ? 9.626 -7.140 4.992 1.00 89.12 166 ARG A O 1
ATOM 1297 N N . ASP A 1 167 ? 9.632 -5.499 3.456 1.00 88.38 167 ASP A N 1
ATOM 1298 C CA . ASP A 1 167 ? 8.862 -4.547 4.258 1.00 88.38 167 ASP A CA 1
ATOM 1299 C C . ASP A 1 167 ? 7.454 -5.079 4.549 1.00 88.38 167 ASP A C 1
ATOM 1301 O O . ASP A 1 167 ? 6.980 -4.998 5.683 1.00 88.38 167 ASP A O 1
ATOM 1305 N N . TRP A 1 168 ? 6.806 -5.694 3.558 1.00 89.25 168 TRP A N 1
ATOM 1306 C CA . TRP A 1 168 ? 5.504 -6.329 3.748 1.00 89.25 168 TRP A CA 1
ATOM 1307 C C . TRP A 1 168 ? 5.554 -7.512 4.723 1.00 89.25 168 TRP A C 1
ATOM 1309 O O . TRP A 1 168 ? 4.749 -7.575 5.650 1.00 89.25 168 TRP A O 1
ATOM 1319 N N . ASP A 1 169 ? 6.547 -8.396 4.585 1.00 88.12 169 ASP A N 1
ATOM 1320 C CA . ASP A 1 169 ? 6.747 -9.530 5.494 1.00 88.12 169 ASP A CA 1
ATOM 1321 C C . ASP A 1 169 ? 6.923 -9.041 6.953 1.00 88.12 169 ASP A C 1
ATOM 1323 O O . ASP A 1 169 ? 6.411 -9.649 7.893 1.00 88.12 169 ASP A O 1
ATOM 1327 N N . ILE A 1 170 ? 7.610 -7.908 7.164 1.00 88.50 170 ILE A N 1
ATOM 1328 C CA . ILE A 1 170 ? 7.753 -7.288 8.493 1.00 88.50 170 ILE A CA 1
ATOM 1329 C C . ILE A 1 170 ? 6.395 -6.817 9.032 1.00 88.50 170 ILE A C 1
ATOM 1331 O O . ILE A 1 170 ? 6.093 -7.065 10.201 1.00 88.50 170 ILE A O 1
ATOM 1335 N N . LEU A 1 171 ? 5.559 -6.177 8.207 1.00 86.12 171 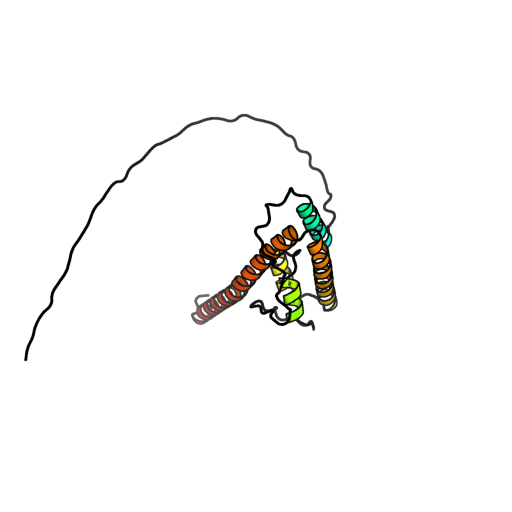LEU A N 1
ATOM 1336 C CA . LEU A 1 171 ? 4.213 -5.745 8.615 1.00 86.12 171 LEU A CA 1
ATOM 1337 C C . LEU A 1 171 ? 3.339 -6.921 9.045 1.00 86.12 171 LEU A C 1
ATOM 1339 O O . LEU A 1 171 ? 2.673 -6.847 10.079 1.00 86.12 171 LEU A O 1
ATOM 1343 N N . GLU A 1 172 ? 3.382 -8.014 8.288 1.00 87.75 172 GLU A N 1
ATOM 1344 C CA . GLU A 1 172 ? 2.647 -9.239 8.604 1.00 87.75 172 GLU A CA 1
ATOM 1345 C C . GLU A 1 172 ? 3.083 -9.865 9.927 1.00 87.75 172 GLU A C 1
ATOM 1347 O O . GLU A 1 172 ? 2.264 -10.455 10.628 1.00 87.75 172 GLU A O 1
ATOM 1352 N N . MET A 1 173 ? 4.352 -9.719 10.310 1.00 84.50 173 MET A N 1
ATOM 1353 C CA . MET A 1 173 ? 4.845 -10.188 11.605 1.00 84.50 173 MET A CA 1
ATOM 1354 C C . MET A 1 173 ? 4.470 -9.252 12.762 1.00 84.50 173 MET A C 1
ATOM 1356 O O . MET A 1 173 ? 4.241 -9.711 13.884 1.00 84.50 173 MET A O 1
ATOM 1360 N N . GLU A 1 174 ? 4.447 -7.941 12.526 1.00 82.25 174 GLU A N 1
ATOM 1361 C CA . GLU A 1 174 ? 4.267 -6.941 13.579 1.00 82.25 174 GLU A CA 1
ATOM 1362 C C . GLU A 1 174 ? 2.806 -6.699 13.948 1.00 82.25 174 GLU A C 1
ATOM 1364 O O . GLU A 1 174 ? 2.495 -6.650 15.138 1.00 82.25 174 GLU A O 1
ATOM 1369 N N . ILE A 1 175 ? 1.903 -6.597 12.970 1.00 72.38 175 ILE A N 1
ATOM 1370 C CA . ILE A 1 175 ? 0.489 -6.272 13.219 1.00 72.38 175 ILE A CA 1
ATOM 1371 C C . ILE A 1 175 ? -0.190 -7.305 14.144 1.00 72.38 175 ILE A C 1
ATOM 1373 O O . ILE A 1 175 ? -0.789 -6.900 15.146 1.00 72.38 175 ILE A O 1
ATOM 1377 N N . PRO A 1 176 ? -0.047 -8.630 13.929 1.00 68.50 176 PRO A N 1
ATOM 1378 C CA . PRO A 1 176 ? -0.625 -9.625 14.833 1.00 68.50 176 PRO A CA 1
ATOM 1379 C C . PRO A 1 176 ? 0.015 -9.599 16.224 1.00 68.50 176 PRO A C 1
ATOM 1381 O O . PRO A 1 176 ? -0.661 -9.796 17.235 1.00 68.50 176 PRO A O 1
ATOM 1384 N N . LYS A 1 177 ? 1.328 -9.343 16.296 1.00 63.94 177 LYS A N 1
ATOM 1385 C CA . LYS A 1 177 ? 2.071 -9.285 17.560 1.00 63.94 177 LYS A CA 1
ATOM 1386 C C . LYS A 1 177 ? 1.661 -8.076 18.397 1.00 63.94 177 LYS A C 1
ATOM 1388 O O . LYS A 1 177 ? 1.533 -8.200 19.614 1.00 63.94 177 LYS A O 1
ATOM 1393 N N . GLN A 1 178 ? 1.442 -6.930 17.759 1.00 61.12 178 GLN A N 1
ATOM 1394 C CA . GLN A 1 178 ? 0.996 -5.718 18.429 1.00 61.12 178 GLN A CA 1
ATOM 1395 C C . GLN A 1 178 ? -0.418 -5.901 18.989 1.00 61.12 178 GLN A C 1
ATOM 1397 O O . GLN A 1 178 ? -0.609 -5.699 20.189 1.00 61.12 178 GLN A O 1
ATOM 1402 N N . ALA A 1 179 ? -1.347 -6.440 18.189 1.00 61.78 179 ALA A N 1
ATOM 1403 C CA . ALA A 1 179 ? -2.692 -6.791 18.647 1.00 61.78 179 ALA A CA 1
ATOM 1404 C C . ALA A 1 179 ? -2.672 -7.776 19.835 1.00 61.78 179 ALA A C 1
ATOM 1406 O O . ALA A 1 179 ? -3.407 -7.605 20.807 1.00 61.78 179 ALA A O 1
ATOM 1407 N N . ALA A 1 180 ? -1.792 -8.784 19.809 1.00 62.25 180 ALA A N 1
ATOM 1408 C CA . ALA A 1 180 ? -1.633 -9.721 20.923 1.00 62.25 180 ALA A CA 1
ATOM 1409 C C . ALA A 1 180 ? -1.071 -9.053 22.194 1.00 62.25 180 ALA A C 1
ATOM 1411 O O . ALA A 1 180 ? -1.525 -9.351 23.299 1.00 62.25 180 ALA A O 1
ATOM 1412 N N . SER A 1 181 ? -0.102 -8.143 22.055 1.00 62.50 181 SER A N 1
ATOM 1413 C CA . SER A 1 181 ? 0.492 -7.431 23.193 1.00 62.50 181 SER A CA 1
ATOM 1414 C C . SER A 1 181 ? -0.456 -6.412 23.830 1.00 62.50 181 SER A C 1
ATOM 1416 O O . SER A 1 181 ? -0.501 -6.311 25.056 1.00 62.50 181 SER A O 1
ATOM 1418 N N . GLU A 1 182 ? -1.253 -5.705 23.025 1.00 62.34 182 GLU A N 1
ATOM 1419 C CA . GLU A 1 182 ? -2.257 -4.752 23.503 1.00 62.34 182 GLU A CA 1
ATOM 1420 C C . GLU A 1 182 ? -3.378 -5.476 24.254 1.00 62.34 182 GLU A C 1
ATOM 1422 O O . GLU A 1 182 ? -3.736 -5.071 25.359 1.00 62.34 182 GLU A O 1
ATOM 1427 N N . ASN A 1 183 ? -3.857 -6.611 23.732 1.00 63.31 183 ASN A N 1
ATOM 1428 C CA . ASN A 1 183 ? -4.846 -7.441 24.423 1.00 63.31 183 ASN A CA 1
ATOM 1429 C C . ASN A 1 183 ? -4.324 -7.967 25.770 1.00 63.31 183 ASN A C 1
ATOM 1431 O O . ASN A 1 183 ? -5.013 -7.842 26.781 1.00 63.31 183 ASN A O 1
ATOM 1435 N N . ALA A 1 184 ? -3.090 -8.481 25.817 1.00 63.38 184 ALA A N 1
ATOM 1436 C CA . ALA A 1 184 ? -2.486 -8.959 27.063 1.00 63.38 184 ALA A CA 1
ATOM 1437 C C . ALA A 1 184 ? -2.311 -7.839 28.106 1.00 63.38 184 ALA A C 1
ATOM 1439 O O . ALA A 1 184 ? -2.496 -8.067 29.304 1.00 63.38 184 ALA A O 1
ATOM 1440 N N . ASN A 1 185 ? -1.975 -6.622 27.669 1.00 67.00 185 ASN A N 1
ATOM 1441 C CA . ASN A 1 185 ? -1.840 -5.476 28.564 1.00 67.00 185 ASN A CA 1
ATOM 1442 C C . ASN A 1 185 ? -3.206 -5.003 29.095 1.00 67.00 185 ASN A C 1
ATOM 1444 O O . ASN A 1 185 ? -3.349 -4.778 30.296 1.00 67.00 185 ASN A O 1
ATOM 1448 N N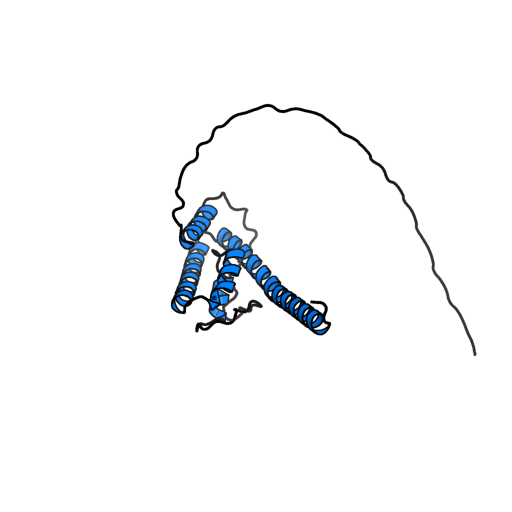 . ASN A 1 186 ? -4.225 -4.944 28.233 1.00 71.31 186 ASN A N 1
ATOM 1449 C CA . ASN A 1 186 ? -5.594 -4.588 28.616 1.00 71.31 186 ASN A CA 1
ATOM 1450 C C . ASN A 1 186 ? -6.186 -5.591 29.623 1.00 71.31 186 ASN A C 1
ATOM 1452 O O . ASN A 1 186 ? -6.813 -5.195 30.606 1.00 71.31 186 ASN A O 1
ATOM 1456 N N . GLU A 1 187 ? -5.951 -6.892 29.429 1.00 74.56 187 GLU A N 1
ATOM 1457 C CA . GLU A 1 187 ? -6.358 -7.929 30.385 1.00 74.56 187 GLU A CA 1
ATOM 1458 C C . GLU A 1 187 ? -5.633 -7.788 31.730 1.00 74.56 187 GLU A C 1
ATOM 1460 O O . GLU A 1 187 ? -6.256 -7.907 32.789 1.00 74.56 187 GLU A O 1
ATOM 1465 N N . ALA A 1 188 ? -4.331 -7.491 31.712 1.00 74.69 188 ALA A N 1
ATOM 1466 C CA . ALA A 1 188 ? -3.556 -7.272 32.927 1.00 74.69 188 ALA A CA 1
ATOM 1467 C C . ALA A 1 188 ? -4.042 -6.042 33.716 1.00 74.69 188 ALA A C 1
ATOM 1469 O O . ALA A 1 188 ? -4.113 -6.099 34.947 1.00 74.69 188 ALA A O 1
ATOM 1470 N N . GLU A 1 189 ? -4.414 -4.950 33.043 1.00 79.31 189 GLU A N 1
ATOM 1471 C CA . GLU A 1 189 ? -5.004 -3.768 33.683 1.00 79.31 189 GLU A CA 1
ATOM 1472 C C . GLU A 1 189 ? -6.397 -4.046 34.257 1.00 79.31 189 GLU A C 1
ATOM 1474 O O . GLU A 1 189 ? -6.676 -3.677 35.400 1.00 79.31 189 GLU A O 1
ATOM 1479 N N . GLU A 1 190 ? -7.250 -4.769 33.530 1.00 79.75 190 GLU A N 1
ATOM 1480 C CA . GLU A 1 190 ? -8.562 -5.193 34.029 1.00 79.75 190 GLU A CA 1
ATOM 1481 C C . GLU A 1 190 ? -8.439 -6.097 35.266 1.00 79.75 190 GLU A C 1
ATOM 1483 O O . GLU A 1 190 ? -9.198 -5.946 36.227 1.00 79.75 190 GLU A O 1
ATOM 1488 N N . ILE A 1 191 ? -7.458 -7.004 35.297 1.00 76.81 191 ILE A N 1
ATOM 1489 C CA . ILE A 1 191 ? -7.166 -7.834 36.474 1.00 76.81 191 ILE A CA 1
ATOM 1490 C C . ILE A 1 191 ? -6.653 -6.971 37.636 1.00 76.81 191 ILE A C 1
ATOM 1492 O O . ILE A 1 191 ? -7.132 -7.131 38.759 1.00 76.81 191 ILE A O 1
ATOM 1496 N N . ARG A 1 192 ? -5.743 -6.014 37.397 1.00 78.62 192 ARG A N 1
ATOM 1497 C CA . ARG A 1 192 ? -5.261 -5.077 38.435 1.00 78.62 192 ARG A CA 1
ATOM 1498 C C . ARG A 1 192 ? -6.396 -4.247 39.033 1.00 78.62 192 ARG A C 1
ATOM 1500 O O . ARG A 1 192 ? -6.470 -4.114 40.254 1.00 78.62 192 ARG A O 1
ATOM 1507 N N . LYS A 1 193 ? -7.310 -3.754 38.194 1.00 84.44 193 LYS A N 1
ATOM 1508 C CA . LYS A 1 193 ? -8.500 -3.003 38.611 1.00 84.44 193 LYS A CA 1
ATOM 1509 C C . LYS A 1 193 ? -9.463 -3.868 39.426 1.00 84.44 193 LYS A C 1
ATOM 1511 O O . LYS A 1 193 ? -9.944 -3.426 40.465 1.00 84.44 193 LYS A O 1
ATOM 1516 N N . LYS A 1 194 ? -9.697 -5.120 39.012 1.00 76.56 194 LYS A N 1
ATOM 1517 C CA . LYS A 1 194 ? -10.527 -6.093 39.754 1.00 76.56 194 LYS A CA 1
ATOM 1518 C C . LYS A 1 194 ? -9.908 -6.518 41.089 1.00 76.56 194 LYS A C 1
ATOM 1520 O O . LYS A 1 194 ? -10.646 -6.851 42.010 1.00 76.56 194 LYS A O 1
ATOM 1525 N N . LEU A 1 195 ? -8.581 -6.481 41.206 1.00 80.94 195 LEU A N 1
ATOM 1526 C CA . LEU A 1 195 ? -7.841 -6.775 42.438 1.00 80.94 195 LEU A CA 1
ATOM 1527 C C . LEU A 1 195 ? -7.615 -5.543 43.335 1.00 80.94 195 LEU A C 1
ATOM 1529 O O . LEU A 1 195 ? -7.024 -5.684 44.403 1.00 80.94 195 LEU A O 1
ATOM 1533 N N . GLY A 1 196 ? -8.084 -4.354 42.935 1.00 70.50 196 GLY A N 1
ATOM 1534 C CA . GLY A 1 196 ? -7.968 -3.126 43.731 1.00 70.50 196 GLY A CA 1
ATOM 1535 C C . GLY A 1 196 ? -6.538 -2.585 43.858 1.00 70.50 196 GLY A C 1
ATOM 1536 O O . GLY A 1 196 ? -6.224 -1.935 44.849 1.00 70.50 196 GLY A O 1
ATOM 1537 N N . LEU A 1 197 ? -5.668 -2.877 42.886 1.00 64.94 197 LEU A N 1
ATOM 1538 C CA . LEU A 1 197 ? -4.253 -2.470 42.859 1.00 64.94 197 LEU A CA 1
ATOM 1539 C C . LEU A 1 197 ? -4.003 -1.203 42.013 1.00 64.94 197 LEU A C 1
ATOM 1541 O O . LEU A 1 197 ? -2.880 -0.996 41.549 1.00 64.94 197 LEU A O 1
ATOM 1545 N N . ALA A 1 198 ? -5.042 -0.396 41.782 1.00 54.19 198 ALA A N 1
ATOM 1546 C CA . ALA A 1 198 ? -4.988 0.867 41.041 1.00 54.19 198 ALA A CA 1
ATOM 1547 C C . ALA A 1 198 ? -5.132 2.066 41.986 1.00 54.19 198 ALA A C 1
ATOM 1549 O O . ALA A 1 198 ? -5.997 1.989 42.888 1.00 54.19 198 ALA A O 1
#